Protein AF-0000000074259485 (afdb_homodimer)

InterPro domains:
  IPR027961 Protein of unknown function DUF4442 [PF14539] (19-150)
  IPR029069 HotDog domain superfamily [SSF54637] (11-152)

pLDDT: mean 97.15, std 3.9, range [64.06, 98.94]

Solvent-accessible surface area (backbone atoms only — not comparable to full-atom values): 15554 Å² total; per-residue (Å²): 131,80,76,50,70,54,47,50,51,24,50,50,49,34,52,48,53,28,64,32,48,36,48,33,36,24,48,26,37,51,78,43,52,39,55,76,44,37,32,38,28,36,40,35,55,59,43,79,50,17,31,39,95,85,64,24,45,27,64,29,26,61,51,24,59,54,54,57,51,64,47,52,34,48,41,68,66,68,33,89,56,45,48,64,40,74,36,32,36,34,40,37,51,72,41,84,37,82,51,48,30,32,36,61,47,79,48,53,69,68,59,56,48,51,53,60,69,69,42,51,72,65,31,68,52,78,45,79,46,78,37,50,34,19,38,94,85,63,52,64,25,32,42,33,42,39,32,34,34,40,29,30,48,115,130,80,75,51,70,53,46,51,51,23,51,52,48,33,52,49,52,30,65,31,50,34,47,34,38,24,48,26,37,52,77,43,52,39,56,76,42,38,32,39,28,35,39,36,54,59,43,78,51,17,30,38,95,85,65,23,48,26,65,28,28,62,49,22,60,53,54,57,50,65,46,52,33,48,44,67,67,69,33,89,56,45,48,62,41,72,36,32,37,35,41,38,50,71,40,84,36,82,50,47,30,33,36,61,45,82,48,52,68,68,59,56,50,50,53,60,70,69,42,51,72,64,31,68,53,78,47,76,47,78,36,49,34,20,37,92,84,63,51,63,25,31,42,31,41,38,32,35,34,39,28,30,49,115

Sequence (308 aa):
MVPSLAAVRARLYRIGLSYFPAFWSTGGKVTDLAPDFSYARVKLPLNWRTRNGMGTTFGGSMYGVVDPVYVVLLTRRLGDGYTVWDRAAEIEFRKPGRSTLYAEFHLPDGEVDEISRSLAPGESCDRVYDVDLVDADGTVHAEIEKTVYVRRDEMVPSLAAVRARLYRIGLSYFPAFWSTGGKVTDLAPDFSYARVKLPLNWRTRNGMGTTFGGSMYGVVDPVYVVLLTRRLGDGYTVWDRAAEIEFRKPGRSTLYAEFHLPDGEVDEISRSLAPGESCDRVYDVDLVDADGTVHAEIEKTVYVRRDE

Structure (mmCIF, N/CA/C/O backbone):
data_AF-0000000074259485-model_v1
#
loop_
_entity.id
_entity.type
_entity.pdbx_description
1 polymer 'DUF4442 domain-containing protein'
#
loop_
_atom_site.group_PDB
_atom_site.id
_atom_site.type_symbol
_atom_site.label_atom_id
_atom_site.label_alt_id
_atom_site.label_comp_id
_atom_site.label_asym_id
_atom_site.label_entity_id
_atom_site.label_seq_id
_atom_site.pdbx_PDB_ins_code
_atom_site.Cartn_x
_atom_site.Cartn_y
_atom_site.Cartn_z
_atom_site.occupancy
_atom_site.B_iso_or_equiv
_atom_site.auth_seq_id
_atom_site.auth_comp_id
_atom_site.auth_asym_id
_atom_site.auth_atom_id
_atom_site.pdbx_PDB_model_num
ATOM 1 N N . MET A 1 1 ? 13.336 -18.859 -33.031 1 64.19 1 MET A N 1
ATOM 2 C CA . MET A 1 1 ? 12.852 -19.984 -32.25 1 64.19 1 MET A CA 1
ATOM 3 C C . MET A 1 1 ? 11.422 -19.75 -31.781 1 64.19 1 MET A C 1
ATOM 5 O O . MET A 1 1 ? 11.102 -18.703 -31.234 1 64.19 1 MET A O 1
ATOM 9 N N . VAL A 1 2 ? 10.594 -20.516 -32.031 1 78.88 2 VAL A N 1
ATOM 10 C CA . VAL A 1 2 ? 9.172 -20.422 -31.703 1 78.88 2 VAL A CA 1
ATOM 11 C C . VAL A 1 2 ? 8.969 -20.562 -30.203 1 78.88 2 VAL A C 1
ATOM 13 O O . VAL A 1 2 ? 9.453 -21.516 -29.594 1 78.88 2 VAL A O 1
ATOM 16 N N . PRO A 1 3 ? 8.484 -19.453 -29.609 1 81.25 3 PRO A N 1
ATOM 17 C CA . PRO A 1 3 ? 8.305 -19.609 -28.172 1 81.25 3 PRO A CA 1
ATOM 18 C C . PRO A 1 3 ? 7.449 -20.828 -27.812 1 81.25 3 PRO A C 1
ATOM 20 O O . PRO A 1 3 ? 6.543 -21.188 -28.562 1 81.25 3 PRO A O 1
ATOM 23 N N . SER A 1 4 ? 7.828 -21.531 -26.812 1 90.31 4 SER A N 1
ATOM 24 C CA . SER A 1 4 ? 7.012 -22.625 -26.297 1 90.31 4 SER A CA 1
ATOM 25 C C . SER A 1 4 ? 5.641 -22.125 -25.844 1 90.31 4 SER A C 1
ATOM 27 O O . SER A 1 4 ? 5.457 -20.938 -25.594 1 90.31 4 SER A O 1
ATOM 29 N N . LEU A 1 5 ? 4.672 -23 -25.828 1 91.38 5 LEU A N 1
ATOM 30 C CA . LEU A 1 5 ? 3.322 -22.656 -25.391 1 91.38 5 LEU A CA 1
ATOM 31 C C . LEU A 1 5 ? 3.34 -22.078 -23.984 1 91.38 5 LEU A C 1
ATOM 33 O O . LEU A 1 5 ? 2.615 -21.125 -23.688 1 91.38 5 LEU A O 1
ATOM 37 N N . ALA A 1 6 ? 4.098 -22.656 -23.141 1 91.44 6 ALA A N 1
ATOM 38 C CA . ALA A 1 6 ? 4.25 -22.172 -21.766 1 91.44 6 ALA A CA 1
ATOM 39 C C . ALA A 1 6 ? 4.785 -20.75 -21.75 1 91.44 6 ALA A C 1
ATOM 41 O O . ALA A 1 6 ? 4.34 -19.922 -20.938 1 91.44 6 ALA A O 1
ATOM 42 N N . ALA A 1 7 ? 5.73 -20.422 -22.516 1 92.12 7 ALA A N 1
ATOM 43 C CA . ALA A 1 7 ? 6.301 -19.078 -22.609 1 92.12 7 ALA A CA 1
ATOM 44 C C . ALA A 1 7 ? 5.262 -18.078 -23.094 1 92.12 7 ALA A C 1
ATOM 46 O O . ALA A 1 7 ? 5.215 -16.938 -22.609 1 92.12 7 ALA A O 1
ATOM 47 N N . VAL A 1 8 ? 4.508 -18.5 -24.016 1 93.12 8 VAL A N 1
ATOM 48 C CA . VAL A 1 8 ? 3.459 -17.641 -24.562 1 93.12 8 VAL A CA 1
ATOM 49 C C . VAL A 1 8 ? 2.42 -17.359 -23.469 1 93.12 8 VAL A C 1
ATOM 51 O O . VAL A 1 8 ? 1.987 -16.219 -23.297 1 93.12 8 VAL A O 1
ATOM 54 N N . ARG A 1 9 ? 2.035 -18.344 -22.766 1 92.12 9 ARG A N 1
ATOM 55 C CA . ARG A 1 9 ? 1.069 -18.203 -21.672 1 92.12 9 ARG A CA 1
ATOM 56 C C . ARG A 1 9 ? 1.589 -17.266 -20.609 1 92.12 9 ARG A C 1
ATOM 58 O O . ARG A 1 9 ? 0.852 -16.406 -20.125 1 92.12 9 ARG A O 1
ATOM 65 N N . ALA A 1 10 ? 2.793 -17.391 -20.234 1 91 10 ALA A N 1
ATOM 66 C CA . ALA A 1 10 ? 3.395 -16.531 -19.219 1 91 10 ALA A CA 1
ATOM 67 C C . ALA A 1 10 ? 3.443 -15.078 -19.703 1 91 10 ALA A C 1
ATOM 69 O O . ALA A 1 10 ? 3.225 -14.156 -18.922 1 91 10 ALA A O 1
ATOM 70 N N . ARG A 1 11 ? 3.783 -14.93 -20.969 1 91.56 11 ARG A N 1
ATOM 71 C CA . ARG A 1 11 ? 3.795 -13.586 -21.547 1 91.56 11 ARG A CA 1
ATOM 72 C C . ARG A 1 11 ? 2.406 -12.953 -21.484 1 91.56 11 ARG A C 1
ATOM 74 O O . ARG A 1 11 ? 2.27 -11.781 -21.141 1 91.56 11 ARG A O 1
ATOM 81 N N . LEU A 1 12 ? 1.451 -13.68 -21.797 1 92.31 12 LEU A N 1
ATOM 82 C CA . LEU A 1 12 ? 0.074 -13.203 -21.766 1 92.31 12 LEU A CA 1
ATOM 83 C C . LEU A 1 12 ? -0.339 -12.852 -20.328 1 92.31 12 LEU A C 1
ATOM 85 O O . LEU A 1 12 ? -1.006 -11.836 -20.109 1 92.31 12 LEU A O 1
ATOM 89 N N . TYR A 1 13 ? 0.083 -13.695 -19.406 1 93.31 13 TYR A N 1
ATOM 90 C CA . TYR A 1 13 ? -0.224 -13.422 -18 1 93.31 13 TYR A CA 1
ATOM 91 C C . TYR A 1 13 ? 0.489 -12.164 -17.516 1 93.31 13 TYR A C 1
ATOM 93 O O . TYR A 1 13 ? -0.082 -11.367 -16.781 1 93.31 13 TYR A O 1
ATOM 101 N N . ARG A 1 14 ? 1.674 -11.984 -17.922 1 94.69 14 ARG A N 1
ATOM 102 C CA . ARG A 1 14 ? 2.453 -10.797 -17.578 1 94.69 14 ARG A CA 1
ATOM 103 C C . ARG A 1 14 ? 1.76 -9.531 -18.078 1 94.69 14 ARG A C 1
ATOM 105 O O . ARG A 1 14 ? 1.598 -8.57 -17.312 1 94.69 14 ARG A O 1
ATOM 112 N N . ILE A 1 15 ? 1.305 -9.562 -19.297 1 94.25 15 ILE A N 1
ATOM 113 C CA . ILE A 1 15 ? 0.576 -8.438 -19.891 1 94.25 15 ILE A CA 1
ATOM 114 C C . ILE A 1 15 ? -0.752 -8.25 -19.156 1 94.25 15 ILE A C 1
ATOM 116 O O . ILE A 1 15 ? -1.111 -7.129 -18.797 1 94.25 15 ILE A O 1
ATOM 120 N N . GLY A 1 16 ? -1.407 -9.305 -18.922 1 95.06 16 GLY A N 1
ATOM 121 C CA . GLY A 1 16 ? -2.674 -9.242 -18.219 1 95.06 16 GLY A CA 1
ATOM 122 C C . GLY A 1 16 ? -2.553 -8.641 -16.828 1 95.06 16 GLY A C 1
ATOM 123 O O . GLY A 1 16 ? -3.367 -7.801 -16.438 1 95.06 16 GLY A O 1
ATOM 124 N N . LEU A 1 17 ? -1.531 -9.031 -16.094 1 95.38 17 LEU A N 1
ATOM 125 C CA . LEU A 1 17 ? -1.315 -8.516 -14.742 1 95.38 17 LEU A CA 1
ATOM 126 C C . LEU A 1 17 ? -0.977 -7.027 -14.781 1 95.38 17 LEU A C 1
ATOM 128 O O . LEU A 1 17 ? -1.549 -6.234 -14.031 1 95.38 17 LEU A O 1
ATOM 132 N N . SER A 1 18 ? -0.148 -6.66 -15.766 1 96.88 18 SER A N 1
ATOM 133 C CA . SER A 1 18 ? 0.328 -5.285 -15.844 1 96.88 18 SER A CA 1
ATOM 134 C C . SER A 1 18 ? -0.795 -4.332 -16.25 1 96.88 18 SER A C 1
ATOM 136 O O . SER A 1 18 ? -0.798 -3.166 -15.844 1 96.88 18 SER A O 1
ATOM 138 N N . TYR A 1 19 ? -1.777 -4.863 -16.953 1 96.56 19 TYR A N 1
ATOM 139 C CA . TYR A 1 19 ? -2.822 -3.979 -17.453 1 96.56 19 TYR A CA 1
ATOM 140 C C . TYR A 1 19 ? -4.137 -4.215 -16.719 1 96.56 19 TYR A C 1
ATOM 142 O O . TYR A 1 19 ? -5.172 -3.656 -17.094 1 96.56 19 TYR A O 1
ATOM 150 N N . PHE A 1 20 ? -4.047 -5.145 -15.734 1 96.19 20 PHE A N 1
ATOM 151 C CA . PHE A 1 20 ? -5.18 -5.242 -14.828 1 96.19 20 PHE A CA 1
ATOM 152 C C . PHE A 1 20 ? -5.434 -3.912 -14.125 1 96.19 20 PHE A C 1
ATOM 154 O O . PHE A 1 20 ? -4.508 -3.311 -13.578 1 96.19 20 PHE A O 1
ATOM 161 N N . PRO A 1 21 ? -6.633 -3.35 -14.133 1 96.62 21 PRO A N 1
ATOM 162 C CA . PRO A 1 2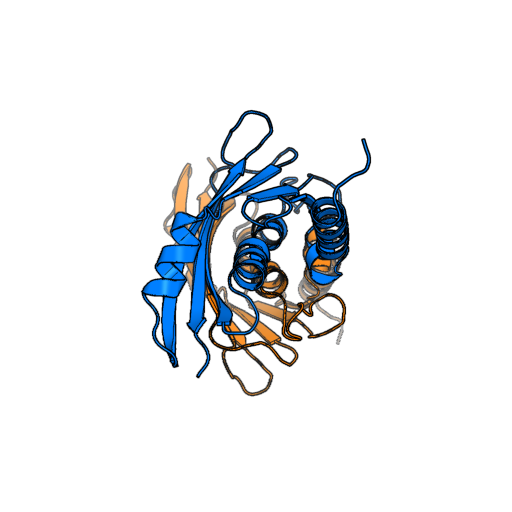1 ? -6.875 -1.967 -13.719 1 96.62 21 PRO A CA 1
ATOM 163 C C . PRO A 1 21 ? -6.328 -1.662 -12.328 1 96.62 21 PRO A C 1
ATOM 165 O O . PRO A 1 21 ? -5.617 -0.672 -12.148 1 96.62 21 PRO A O 1
ATOM 168 N N . ALA A 1 22 ? -6.598 -2.506 -11.375 1 96.81 22 ALA A N 1
ATOM 169 C CA . ALA A 1 22 ? -6.145 -2.256 -10.008 1 96.81 22 ALA A CA 1
ATOM 170 C C . ALA A 1 22 ? -4.621 -2.195 -9.938 1 96.81 22 ALA A C 1
ATOM 172 O O . ALA A 1 22 ? -4.059 -1.316 -9.273 1 96.81 22 ALA A O 1
ATOM 173 N N . PHE A 1 23 ? -3.941 -3.119 -10.648 1 98.25 23 PHE A N 1
ATOM 174 C CA . PHE A 1 23 ? -2.484 -3.133 -10.633 1 98.25 23 PHE A CA 1
ATOM 175 C C . PHE A 1 23 ? -1.925 -1.981 -11.461 1 98.25 23 PHE A C 1
ATOM 177 O O . PHE A 1 23 ? -0.949 -1.342 -11.062 1 98.25 23 PHE A O 1
ATOM 184 N N . TRP A 1 24 ? -2.547 -1.707 -12.562 1 97.06 24 TRP A N 1
ATOM 185 C CA . TRP A 1 24 ? -2.121 -0.605 -13.414 1 97.06 24 TRP A CA 1
ATOM 186 C C . TRP A 1 24 ? -2.15 0.717 -12.656 1 97.06 24 TRP A C 1
ATOM 188 O O . TRP A 1 24 ? -1.3 1.583 -12.867 1 97.06 24 TRP A O 1
ATOM 198 N N . SER A 1 25 ? -3.004 0.812 -11.758 1 96.25 25 SER A N 1
ATOM 199 C CA . SER A 1 25 ? -3.17 2.043 -10.992 1 96.25 25 SER A CA 1
ATOM 200 C C . SER A 1 25 ? -1.971 2.295 -10.086 1 96.25 25 SER A C 1
ATOM 202 O O . SER A 1 25 ? -1.727 3.43 -9.664 1 96.25 25 SER A O 1
ATOM 204 N N . THR A 1 26 ? -1.176 1.291 -9.789 1 97.19 26 THR A N 1
ATOM 205 C CA . THR A 1 26 ? -0.005 1.442 -8.93 1 97.19 26 THR A CA 1
ATOM 206 C C . THR A 1 26 ? 1.089 2.232 -9.648 1 97.19 26 THR A C 1
ATOM 208 O O . THR A 1 26 ? 1.996 2.764 -9 1 97.19 26 THR A O 1
ATOM 211 N N . GLY A 1 27 ? 1.007 2.256 -10.938 1 97.88 27 GLY A N 1
ATOM 212 C CA . GLY A 1 27 ? 2.029 2.918 -11.727 1 97.88 27 GLY A CA 1
ATOM 213 C C . GLY A 1 27 ? 3.178 2.004 -12.109 1 97.88 27 GLY A C 1
ATOM 214 O O . GLY A 1 27 ? 4.129 2.43 -12.766 1 97.88 27 GLY A O 1
ATOM 215 N N . GLY A 1 28 ? 3.111 0.735 -11.695 1 98.12 28 GLY A N 1
ATOM 216 C CA . GLY A 1 28 ? 4.156 -0.22 -12.023 1 98.12 28 GLY A CA 1
ATOM 217 C C . GLY A 1 28 ? 3.74 -1.224 -13.078 1 98.12 28 GLY A C 1
ATOM 218 O O . GLY A 1 28 ? 2.629 -1.147 -13.609 1 98.12 28 GLY A O 1
ATOM 219 N N . LYS A 1 29 ? 4.672 -2.094 -13.414 1 98.25 29 LYS A N 1
ATOM 220 C CA . LYS A 1 29 ? 4.43 -3.166 -14.375 1 98.25 29 LYS A CA 1
ATOM 221 C C . LYS A 1 29 ? 5.258 -4.402 -14.031 1 98.25 29 LYS A C 1
ATOM 223 O O . LYS A 1 29 ? 6.32 -4.297 -13.414 1 98.25 29 LYS A O 1
ATOM 228 N N . VAL A 1 30 ? 4.746 -5.523 -14.461 1 98.81 30 VAL A N 1
ATOM 229 C CA . VAL A 1 30 ? 5.512 -6.766 -14.414 1 98.81 30 VAL A CA 1
ATOM 230 C C . VAL A 1 30 ? 6.402 -6.871 -15.656 1 98.81 30 VAL A C 1
ATOM 232 O O . VAL A 1 30 ? 5.902 -6.949 -16.781 1 98.81 30 VAL A O 1
ATOM 235 N N . THR A 1 31 ? 7.727 -6.883 -15.438 1 98.69 31 THR A N 1
ATOM 236 C CA . THR A 1 31 ? 8.641 -6.863 -16.578 1 98.69 31 THR A CA 1
ATOM 237 C C . THR A 1 31 ? 9.086 -8.273 -16.938 1 98.69 31 THR A C 1
ATOM 239 O O . THR A 1 31 ? 9.461 -8.539 -18.078 1 98.69 31 THR A O 1
ATOM 242 N N . ASP A 1 32 ? 9.141 -9.109 -15.953 1 98.69 32 ASP A N 1
ATOM 243 C CA . ASP A 1 32 ? 9.547 -10.5 -16.156 1 98.69 32 ASP A CA 1
ATOM 244 C C . ASP A 1 32 ? 8.617 -11.445 -15.391 1 98.69 32 ASP A C 1
ATOM 246 O O . ASP A 1 32 ? 8.211 -11.164 -14.266 1 98.69 32 ASP A O 1
ATOM 250 N N . LEU A 1 33 ? 8.328 -12.516 -16.062 1 98.69 33 LEU A N 1
ATOM 251 C CA . LEU A 1 33 ? 7.562 -13.609 -15.477 1 98.69 33 LEU A CA 1
ATOM 252 C C . LEU A 1 33 ? 8.016 -14.953 -16.031 1 98.69 33 LEU A C 1
ATOM 254 O O . LEU A 1 33 ? 7.957 -15.18 -17.234 1 98.69 33 LEU A O 1
ATOM 258 N N . ALA A 1 34 ? 8.508 -15.758 -15.148 1 98.56 34 ALA A N 1
ATOM 259 C CA . ALA A 1 34 ? 8.945 -17.078 -15.594 1 98.56 34 ALA A CA 1
ATOM 260 C C . ALA A 1 34 ? 7.758 -17.906 -16.078 1 98.56 34 ALA A C 1
ATOM 262 O O . ALA A 1 34 ? 6.68 -17.875 -15.477 1 98.56 34 ALA A O 1
ATOM 263 N N . PRO A 1 35 ? 7.938 -18.75 -17.094 1 97.5 35 PRO A N 1
ATOM 264 C CA . PRO A 1 35 ? 6.848 -19.562 -17.625 1 97.5 35 PRO A CA 1
ATOM 265 C C . PRO A 1 35 ? 6.242 -20.5 -16.578 1 97.5 35 PRO A C 1
ATOM 267 O O . PRO A 1 35 ? 5.062 -20.844 -16.656 1 97.5 35 PRO A O 1
ATOM 270 N N . ASP A 1 36 ? 7.078 -20.859 -15.672 1 97.25 36 ASP A N 1
ATOM 271 C CA . ASP A 1 36 ? 6.582 -21.766 -14.656 1 97.25 36 ASP A CA 1
ATOM 272 C C . ASP A 1 36 ? 6.137 -21.016 -13.406 1 97.25 36 ASP A C 1
ATOM 274 O O . ASP A 1 36 ? 5.895 -21.625 -12.359 1 97.25 36 ASP A O 1
ATOM 278 N N . PHE A 1 37 ? 6.188 -19.656 -13.406 1 98.19 37 PHE A N 1
ATOM 279 C CA . PHE A 1 37 ? 5.734 -18.766 -12.344 1 98.19 37 PHE A CA 1
ATOM 280 C C . PHE A 1 37 ? 6.625 -18.891 -11.117 1 98.19 37 PHE A C 1
ATOM 282 O O . PHE A 1 37 ? 6.172 -18.672 -9.992 1 98.19 37 PHE A O 1
ATOM 289 N N . SER A 1 38 ? 7.879 -19.266 -11.305 1 98.62 38 SER A N 1
ATOM 290 C CA . SER A 1 38 ? 8.82 -19.391 -10.188 1 98.62 38 SER A CA 1
ATOM 291 C C . SER A 1 38 ? 9.508 -18.062 -9.914 1 98.62 38 SER A C 1
ATOM 293 O O . SER A 1 38 ? 10.242 -17.922 -8.93 1 98.62 38 SER A O 1
ATOM 295 N N . TYR A 1 39 ? 9.227 -17.109 -10.82 1 98.75 39 TYR A N 1
ATOM 296 C CA . TYR A 1 39 ? 9.93 -15.828 -10.734 1 98.75 39 TYR A CA 1
ATOM 297 C C . TYR A 1 39 ? 9.117 -14.711 -11.375 1 98.75 39 TYR A C 1
ATOM 299 O O . TYR A 1 39 ? 8.469 -14.922 -12.406 1 98.75 39 TYR A O 1
ATOM 307 N N . ALA A 1 40 ? 9.18 -13.57 -10.781 1 98.88 40 ALA A N 1
ATOM 308 C CA . ALA A 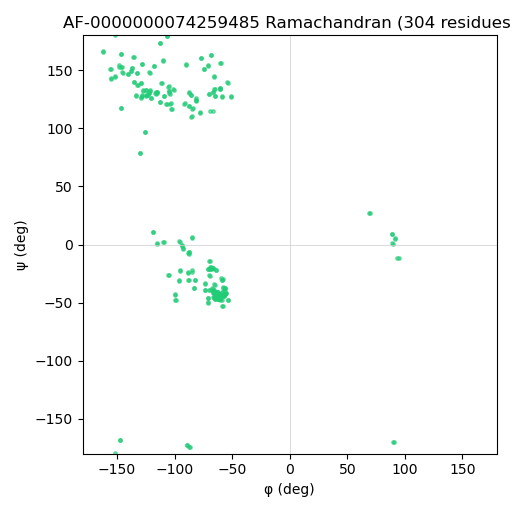1 40 ? 8.641 -12.352 -11.375 1 98.88 40 ALA A CA 1
ATOM 309 C C . ALA A 1 40 ? 9.484 -11.133 -11.016 1 98.88 40 ALA A C 1
ATOM 311 O O . ALA A 1 40 ? 10.188 -11.141 -10.008 1 98.88 40 ALA A O 1
ATOM 312 N N . ARG A 1 41 ? 9.469 -10.156 -11.852 1 98.88 41 ARG A N 1
ATOM 313 C CA . ARG A 1 41 ? 10.102 -8.859 -11.609 1 98.88 41 ARG A CA 1
ATOM 314 C C . ARG A 1 41 ? 9.156 -7.715 -11.945 1 98.88 41 ARG A C 1
ATOM 316 O O . ARG A 1 41 ? 8.461 -7.754 -12.961 1 98.88 41 ARG A O 1
ATOM 323 N N . VAL A 1 42 ? 9.141 -6.738 -11.094 1 98.88 42 VAL A N 1
ATOM 324 C CA . VAL A 1 42 ? 8.328 -5.559 -11.367 1 98.88 42 VAL A CA 1
ATOM 325 C C . VAL A 1 42 ? 9.234 -4.328 -11.477 1 98.88 42 VAL A C 1
ATOM 327 O O . VAL A 1 42 ? 10.352 -4.324 -10.953 1 98.88 42 VAL A O 1
ATOM 330 N N . LYS A 1 43 ? 8.734 -3.436 -12.188 1 98.88 43 LYS A N 1
ATOM 331 C CA . LYS A 1 43 ? 9.312 -2.105 -12.367 1 98.88 43 LYS A CA 1
ATOM 332 C C . LYS A 1 43 ? 8.336 -1.02 -11.938 1 98.88 43 LYS A C 1
ATOM 334 O O . LYS A 1 43 ? 7.148 -1.081 -12.266 1 98.88 43 LYS A O 1
ATOM 339 N N . LEU A 1 44 ? 8.836 -0.068 -11.141 1 98.88 44 LEU A N 1
ATOM 340 C CA . LEU A 1 44 ? 8.055 1.071 -10.664 1 98.88 44 LEU A CA 1
ATOM 341 C C . LEU A 1 44 ? 8.75 2.385 -11.008 1 98.88 44 LEU A C 1
ATOM 343 O O . LEU A 1 44 ? 9.656 2.82 -10.297 1 98.88 44 LEU A O 1
ATOM 347 N N . PRO A 1 45 ? 8.359 3.023 -12.102 1 98.88 45 PRO A N 1
ATOM 348 C CA . PRO A 1 45 ? 8.992 4.289 -12.469 1 98.88 45 PRO A CA 1
ATOM 349 C C . PRO A 1 45 ? 8.547 5.453 -11.586 1 98.88 45 PRO A C 1
ATOM 351 O O . PRO A 1 45 ? 7.461 5.41 -11.008 1 98.88 45 PRO A O 1
ATOM 354 N N . LEU A 1 46 ? 9.453 6.395 -11.453 1 98.69 46 LEU A N 1
ATOM 355 C CA . LEU A 1 46 ? 9.062 7.688 -10.906 1 98.69 46 LEU A CA 1
ATOM 356 C C . LEU A 1 46 ? 8.516 8.602 -12.008 1 98.69 46 LEU A C 1
ATOM 358 O O . LEU A 1 46 ? 9.273 9.047 -12.875 1 98.69 46 LEU A O 1
ATOM 362 N N . ASN A 1 47 ? 7.262 8.875 -12.008 1 97.56 47 ASN A N 1
ATOM 363 C CA . ASN A 1 47 ? 6.605 9.75 -12.969 1 97.56 47 ASN A CA 1
ATOM 364 C C . ASN A 1 47 ? 5.43 10.492 -12.336 1 97.56 47 ASN A C 1
ATOM 366 O O . ASN A 1 47 ? 5.312 10.547 -11.109 1 97.56 47 ASN A O 1
ATOM 370 N N . TRP A 1 48 ? 4.625 11.117 -13.164 1 95.94 48 TRP A N 1
ATOM 371 C CA . TRP A 1 48 ? 3.584 12 -12.633 1 95.94 48 TRP A CA 1
ATOM 372 C C . TRP A 1 48 ? 2.533 11.203 -11.867 1 95.94 48 TRP A C 1
ATOM 374 O O . TRP A 1 48 ? 1.861 11.734 -10.984 1 95.94 48 TRP A O 1
ATOM 384 N N . ARG A 1 49 ? 2.389 9.891 -12.07 1 96.06 49 ARG A N 1
ATOM 385 C CA . ARG A 1 49 ? 1.378 9.055 -11.43 1 96.06 49 ARG A CA 1
ATOM 386 C C . ARG A 1 49 ? 1.885 8.5 -10.102 1 96.06 49 ARG A C 1
ATOM 388 O O . ARG A 1 49 ? 1.093 8.078 -9.258 1 96.06 49 ARG A O 1
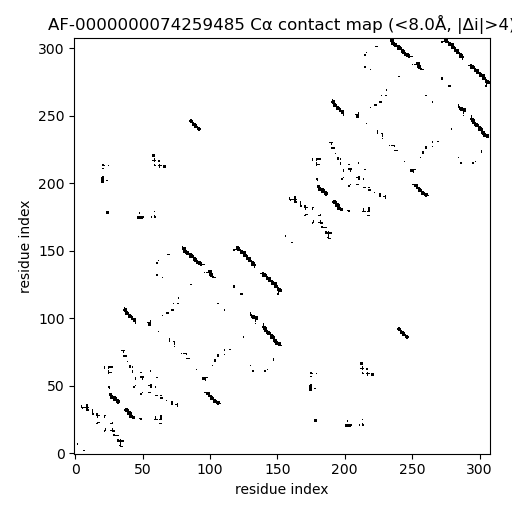ATOM 395 N N . THR A 1 50 ? 3.242 8.43 -9.992 1 98.62 50 THR A N 1
ATOM 396 C CA . THR A 1 50 ? 3.805 7.746 -8.836 1 98.62 50 THR A CA 1
ATOM 397 C C . THR A 1 50 ? 4.574 8.727 -7.949 1 98.62 50 THR A C 1
ATOM 399 O O . THR A 1 50 ? 5.09 8.336 -6.898 1 98.62 50 THR A O 1
ATOM 402 N N . ARG A 1 51 ? 4.625 9.969 -8.305 1 98.31 51 ARG A N 1
ATOM 403 C CA . ARG A 1 51 ? 5.348 10.984 -7.551 1 98.31 51 ARG A CA 1
ATOM 404 C C . ARG A 1 51 ? 4.465 11.594 -6.469 1 98.31 51 ARG A C 1
ATOM 406 O O . ARG A 1 51 ? 3.322 11.969 -6.73 1 98.31 51 ARG A O 1
ATOM 413 N N . ASN A 1 52 ? 5.023 11.633 -5.277 1 97.31 52 ASN A N 1
ATOM 414 C CA . ASN A 1 52 ? 4.258 12.266 -4.207 1 97.31 52 ASN A CA 1
ATOM 415 C C . ASN A 1 52 ? 4.543 13.758 -4.125 1 97.31 52 ASN A C 1
ATOM 417 O O . ASN A 1 52 ? 5.184 14.32 -5.012 1 97.31 52 ASN A O 1
ATOM 421 N N . GLY A 1 53 ? 4.035 14.414 -3.113 1 93.44 53 GLY A N 1
ATOM 422 C CA . GLY A 1 53 ? 4.18 15.852 -2.961 1 93.44 53 GLY A CA 1
ATOM 423 C C . GLY A 1 53 ? 5.605 16.281 -2.684 1 93.44 53 GLY A C 1
ATOM 424 O O . GLY A 1 53 ? 5.969 17.438 -2.928 1 93.44 53 GLY A O 1
ATOM 425 N N . MET A 1 54 ? 6.422 15.359 -2.209 1 94.25 54 MET A N 1
ATOM 426 C CA . MET A 1 54 ? 7.816 15.656 -1.887 1 94.25 54 MET A CA 1
ATOM 427 C C . MET A 1 54 ? 8.727 15.328 -3.066 1 94.25 54 MET A C 1
ATOM 429 O O . MET A 1 54 ? 9.953 15.398 -2.945 1 94.25 54 MET A O 1
ATOM 433 N N . GLY A 1 55 ? 8.156 14.844 -4.105 1 96.94 55 GLY A N 1
ATOM 434 C CA . GLY A 1 55 ? 8.93 14.578 -5.309 1 96.94 55 GLY A CA 1
ATOM 435 C C . GLY A 1 55 ? 9.531 13.188 -5.336 1 96.94 55 GLY A C 1
ATOM 436 O O . GLY A 1 55 ? 10.414 12.898 -6.152 1 96.94 55 GLY A O 1
ATOM 437 N N . THR A 1 56 ? 9.18 12.375 -4.469 1 98.44 56 THR A N 1
ATOM 438 C CA . THR A 1 56 ? 9.672 11 -4.406 1 98.44 56 THR A CA 1
ATOM 439 C C . THR A 1 56 ? 8.555 10.008 -4.699 1 98.44 56 THR A C 1
ATOM 441 O O . THR A 1 56 ? 7.406 10.406 -4.898 1 98.44 56 THR A O 1
ATOM 444 N N . THR A 1 57 ? 8.891 8.758 -4.809 1 98.88 57 THR A N 1
ATOM 445 C CA . THR A 1 57 ? 7.895 7.742 -5.137 1 98.88 57 THR A CA 1
ATOM 446 C C . THR A 1 57 ? 6.867 7.613 -4.012 1 98.88 57 THR A C 1
ATOM 448 O O . THR A 1 57 ? 7.234 7.543 -2.838 1 98.88 57 THR A O 1
ATOM 451 N N . PHE A 1 58 ? 5.625 7.582 -4.348 1 98.88 58 PHE A N 1
ATOM 452 C CA . PHE A 1 58 ? 4.488 7.449 -3.445 1 98.88 58 PHE A CA 1
ATOM 453 C C . PHE A 1 58 ? 4.504 6.094 -2.752 1 98.88 58 PHE A C 1
ATOM 455 O O . PHE A 1 58 ? 4.602 5.055 -3.408 1 98.88 58 PHE A O 1
ATOM 462 N N . GLY A 1 59 ? 4.41 6.141 -1.421 1 98.81 59 GLY A N 1
ATOM 463 C CA . GLY A 1 59 ? 4.434 4.898 -0.664 1 98.81 59 GLY A CA 1
ATOM 464 C C . GLY A 1 59 ? 3.354 3.92 -1.088 1 98.81 59 GLY A C 1
ATOM 465 O O . GLY A 1 59 ? 3.564 2.705 -1.066 1 98.81 59 GLY A O 1
ATOM 466 N N . GLY A 1 60 ? 2.164 4.461 -1.412 1 98.69 60 GLY A N 1
ATOM 467 C CA . GLY A 1 60 ? 1.096 3.617 -1.921 1 98.69 60 GLY A CA 1
ATOM 468 C C . GLY A 1 60 ? 1.48 2.857 -3.176 1 98.69 60 GLY A C 1
ATOM 469 O O . GLY A 1 60 ? 1.074 1.709 -3.361 1 98.69 60 GLY A O 1
ATOM 470 N N . SER A 1 61 ? 2.258 3.5 -4.047 1 98.88 61 SER A N 1
ATOM 471 C CA . SER A 1 61 ? 2.75 2.83 -5.246 1 98.88 61 SER A CA 1
ATOM 472 C C . SER A 1 61 ? 3.775 1.756 -4.898 1 98.88 61 SER A C 1
ATOM 474 O O . SER A 1 61 ? 3.771 0.672 -5.484 1 98.88 61 SER A O 1
ATOM 476 N N . MET A 1 62 ? 4.625 2.076 -3.924 1 98.94 62 MET A N 1
ATOM 477 C CA . MET A 1 62 ? 5.664 1.139 -3.506 1 98.94 62 MET A CA 1
ATOM 478 C C . MET A 1 62 ? 5.051 -0.141 -2.951 1 98.94 62 MET A C 1
ATOM 480 O O . MET A 1 62 ? 5.449 -1.243 -3.332 1 98.94 62 MET A O 1
ATOM 484 N N . TYR A 1 63 ? 4.105 0.021 -2.111 1 98.94 63 TYR A N 1
ATOM 485 C CA . TYR A 1 63 ? 3.436 -1.163 -1.586 1 98.94 63 TYR A CA 1
ATOM 486 C C . TYR A 1 63 ? 2.578 -1.825 -2.658 1 98.94 63 TYR A C 1
ATOM 488 O O . TYR A 1 63 ? 2.588 -3.051 -2.801 1 98.94 63 TYR A O 1
ATOM 496 N N . GLY A 1 64 ? 1.801 -1.074 -3.391 1 98.75 64 GLY A N 1
ATOM 497 C CA . GLY A 1 64 ? 0.84 -1.573 -4.363 1 98.75 64 GLY A CA 1
ATOM 498 C C . GLY A 1 64 ? 1.462 -2.488 -5.398 1 98.75 64 GLY A C 1
ATOM 499 O O . GLY A 1 64 ? 0.882 -3.516 -5.754 1 98.75 64 GLY A O 1
ATOM 500 N N . VAL A 1 65 ? 2.648 -2.135 -5.906 1 98.75 65 VAL A N 1
ATOM 501 C CA . VAL A 1 65 ? 3.285 -2.863 -7 1 98.75 65 VAL A CA 1
ATOM 502 C C . VAL A 1 65 ? 3.736 -4.238 -6.512 1 98.75 65 VAL A C 1
ATOM 504 O O . VAL A 1 65 ? 3.932 -5.156 -7.312 1 98.75 65 VAL A O 1
ATOM 507 N N . VAL A 1 66 ? 3.9 -4.391 -5.211 1 98.81 66 VAL A N 1
ATOM 508 C CA . VAL A 1 66 ? 4.383 -5.629 -4.613 1 98.81 66 VAL A CA 1
ATOM 509 C C . VAL A 1 66 ? 3.201 -6.484 -4.16 1 98.81 66 VAL A C 1
ATOM 511 O O . VAL A 1 66 ? 3.277 -7.715 -4.168 1 98.81 66 VAL A O 1
ATOM 514 N N . ASP A 1 67 ? 2.1 -5.934 -3.939 1 98.75 67 ASP A N 1
ATOM 515 C CA . ASP A 1 67 ? 0.98 -6.492 -3.186 1 98.75 67 ASP A CA 1
ATOM 516 C C . ASP A 1 67 ? 0.507 -7.809 -3.795 1 98.75 67 ASP A C 1
ATOM 518 O O . ASP A 1 67 ? 0.449 -8.828 -3.109 1 98.75 67 ASP A O 1
ATOM 522 N N . PRO A 1 68 ? 0.208 -7.902 -5 1 98.5 68 PRO A N 1
ATOM 523 C CA . PRO A 1 68 ? -0.484 -9.086 -5.516 1 98.5 68 PRO A CA 1
ATOM 524 C C . PRO A 1 68 ? 0.478 -10.195 -5.938 1 98.5 68 PRO A C 1
ATOM 526 O O . PRO A 1 68 ? 0.046 -11.312 -6.238 1 98.5 68 PRO A O 1
ATOM 529 N N . VAL A 1 69 ? 1.755 -9.953 -5.961 1 98.69 69 VAL A N 1
ATOM 530 C CA . VAL A 1 69 ? 2.643 -10.758 -6.797 1 98.69 69 VAL A CA 1
ATOM 531 C C . VAL A 1 69 ? 2.766 -12.164 -6.215 1 98.69 69 VAL A C 1
ATOM 533 O O . VAL A 1 69 ? 2.533 -13.156 -6.914 1 98.69 69 VAL A O 1
ATOM 536 N N . TYR A 1 70 ? 3.059 -12.266 -4.934 1 98.81 70 TYR A N 1
ATOM 537 C CA . TYR A 1 70 ? 3.225 -13.602 -4.367 1 98.81 70 TYR A CA 1
ATOM 538 C C . TYR A 1 70 ? 1.907 -14.367 -4.379 1 98.81 70 TYR A C 1
ATOM 540 O O . TYR A 1 70 ? 1.891 -15.586 -4.578 1 98.81 70 TYR A O 1
ATOM 548 N N . VAL A 1 71 ? 0.746 -13.695 -4.109 1 98.56 71 VAL A N 1
ATOM 549 C CA . VAL A 1 71 ? -0.549 -14.367 -4.184 1 98.56 71 VAL A CA 1
ATOM 550 C C . VAL A 1 71 ? -0.755 -14.938 -5.582 1 98.56 71 VAL A C 1
ATOM 552 O O . VAL A 1 71 ? -1.173 -16.094 -5.734 1 98.56 71 VAL A O 1
ATOM 555 N N . VAL A 1 72 ? -0.426 -14.18 -6.633 1 98.12 72 VAL A N 1
ATOM 556 C CA . VAL A 1 72 ? -0.588 -14.625 -8.016 1 98.12 72 VAL A CA 1
ATOM 557 C C . VAL A 1 72 ? 0.332 -15.812 -8.281 1 98.12 72 VAL A C 1
ATOM 559 O O . VAL A 1 72 ? -0.104 -16.828 -8.828 1 98.12 72 VAL A O 1
ATOM 562 N N . LEU A 1 73 ? 1.632 -15.727 -7.879 1 98.62 73 LEU A N 1
ATOM 563 C CA . LEU A 1 73 ? 2.58 -16.812 -8.125 1 98.62 73 LEU A CA 1
ATOM 564 C C . LEU A 1 73 ? 2.131 -18.094 -7.434 1 98.62 73 LEU A C 1
ATOM 566 O O . LEU A 1 73 ? 2.105 -19.156 -8.055 1 98.62 73 LEU A O 1
ATOM 570 N N . LEU A 1 74 ? 1.758 -17.984 -6.191 1 98.69 74 LEU A N 1
ATOM 571 C CA . LEU A 1 74 ? 1.344 -19.156 -5.418 1 98.69 74 LEU A CA 1
ATOM 572 C C . LEU A 1 74 ? 0.081 -19.766 -6.004 1 98.69 74 LEU A C 1
ATOM 574 O O . LEU A 1 74 ? -0.014 -21 -6.129 1 98.69 74 LEU A 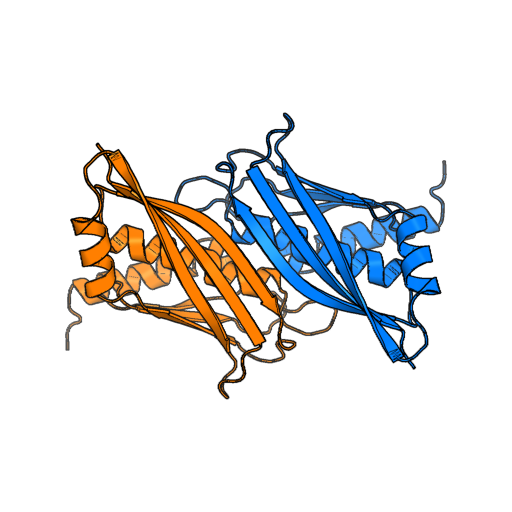O 1
ATOM 578 N N . THR A 1 75 ? -0.891 -18.938 -6.352 1 97.81 75 THR A N 1
ATOM 579 C CA . THR A 1 75 ? -2.141 -19.438 -6.918 1 97.81 75 THR A CA 1
ATOM 580 C C . THR A 1 75 ? -1.879 -20.219 -8.195 1 97.81 75 THR A C 1
ATOM 582 O O . THR A 1 75 ? -2.434 -21.312 -8.391 1 97.81 75 THR A O 1
ATOM 585 N N . ARG A 1 76 ? -0.998 -19.75 -9 1 97 76 ARG A N 1
ATOM 586 C CA . ARG A 1 76 ? -0.729 -20.375 -10.289 1 97 76 ARG A CA 1
ATOM 587 C C . ARG A 1 76 ? 0.053 -21.672 -10.117 1 97 76 ARG A C 1
ATOM 589 O O . ARG A 1 76 ? -0.17 -22.641 -10.844 1 97 76 ARG A O 1
ATOM 596 N N . ARG A 1 77 ? 0.904 -21.703 -9.148 1 98.06 77 ARG A N 1
ATOM 597 C CA . ARG A 1 77 ? 1.793 -22.859 -9.016 1 98.06 77 ARG A CA 1
ATOM 598 C C . ARG A 1 77 ? 1.146 -23.953 -8.188 1 98.06 77 ARG A C 1
ATOM 600 O O . ARG A 1 77 ? 1.401 -25.141 -8.414 1 98.06 77 ARG A O 1
ATOM 607 N N . LEU A 1 78 ? 0.322 -23.594 -7.277 1 97.75 78 LEU A N 1
ATOM 608 C CA . LEU A 1 78 ? -0.341 -24.594 -6.445 1 97.75 78 LEU A CA 1
ATOM 609 C C . LEU A 1 78 ? -1.57 -25.156 -7.148 1 97.75 78 LEU A C 1
ATOM 611 O O . LEU A 1 78 ? -1.877 -26.344 -7.012 1 97.75 78 LEU A O 1
ATOM 615 N N . GLY A 1 79 ? -2.311 -24.25 -7.891 1 95.62 79 GLY A N 1
ATOM 616 C CA . GLY A 1 79 ? -3.43 -24.719 -8.695 1 95.62 79 GLY A CA 1
ATOM 617 C C . GLY A 1 79 ? -4.75 -24.703 -7.949 1 95.62 79 GLY A C 1
ATOM 618 O O . GLY A 1 79 ? -4.859 -24.094 -6.887 1 95.62 79 GLY A O 1
ATOM 619 N N . ASP A 1 80 ? -5.848 -25.281 -8.445 1 94.62 80 ASP A N 1
ATOM 620 C CA . ASP A 1 80 ? -7.246 -25.141 -8.047 1 94.62 80 ASP A CA 1
ATOM 621 C C . ASP A 1 80 ? -7.496 -25.797 -6.691 1 94.62 80 ASP A C 1
ATOM 623 O O . ASP A 1 80 ? -8.5 -25.516 -6.031 1 94.62 80 ASP A O 1
ATOM 627 N N . GLY A 1 81 ? -6.676 -26.578 -6.172 1 96.5 81 GLY A N 1
ATOM 628 C CA . GLY A 1 81 ? -6.883 -27.234 -4.891 1 96.5 81 GLY A CA 1
ATOM 629 C C . GLY A 1 81 ? -6.473 -26.391 -3.707 1 96.5 81 GLY A C 1
ATOM 630 O O . GLY A 1 81 ? -6.562 -26.828 -2.559 1 96.5 81 GLY A O 1
ATOM 631 N N . TYR A 1 82 ? -6.109 -25.156 -3.975 1 98.19 82 TYR A N 1
ATOM 632 C CA . TYR A 1 82 ? -5.617 -24.297 -2.912 1 98.19 82 TYR A CA 1
ATOM 633 C C . TYR A 1 82 ? -6.301 -22.922 -2.959 1 98.19 82 TYR A C 1
ATOM 635 O O . TYR A 1 82 ? -6.691 -22.453 -4.031 1 98.19 82 TYR A O 1
ATOM 643 N N . THR A 1 83 ? -6.484 -22.312 -1.781 1 97.88 83 THR A N 1
ATOM 644 C CA . THR A 1 83 ? -6.887 -20.922 -1.619 1 97.88 83 THR A CA 1
ATOM 645 C C . THR A 1 83 ? -5.727 -20.078 -1.089 1 97.88 83 THR A C 1
ATOM 647 O O . THR A 1 83 ? -5.07 -20.453 -0.115 1 97.88 83 THR A O 1
ATOM 650 N N . VAL A 1 84 ? -5.449 -19.016 -1.749 1 98.31 84 VAL A N 1
ATOM 651 C CA . VAL A 1 84 ? -4.336 -18.156 -1.38 1 98.31 84 VAL A CA 1
ATOM 652 C C . VAL A 1 84 ? -4.832 -16.719 -1.18 1 98.31 84 VAL A C 1
ATOM 654 O O . VAL A 1 84 ? -5.551 -16.188 -2.025 1 98.31 84 VAL A O 1
ATOM 657 N N . TRP A 1 85 ? -4.488 -16.078 0.032 1 98.25 85 TRP A N 1
ATOM 658 C CA . TRP A 1 85 ? -4.863 -14.703 0.359 1 98.25 85 TRP A CA 1
ATOM 659 C C . TRP A 1 85 ? -3.701 -13.961 1.018 1 98.25 85 TRP A C 1
ATOM 661 O O . TRP A 1 85 ? -2.871 -14.578 1.692 1 98.25 85 TRP A O 1
ATOM 671 N N . ASP A 1 86 ? -3.68 -12.703 0.78 1 98.38 86 ASP A N 1
ATOM 672 C CA . ASP A 1 86 ? -2.801 -11.891 1.618 1 98.38 86 ASP A CA 1
ATOM 673 C C . ASP A 1 86 ? -3.285 -11.875 3.066 1 98.38 86 ASP A C 1
ATOM 675 O O . ASP A 1 86 ? -4.465 -11.633 3.328 1 98.38 86 ASP A O 1
ATOM 679 N N . ARG A 1 87 ? -2.402 -12.125 3.945 1 98.62 87 ARG A N 1
ATOM 680 C CA . ARG A 1 87 ? -2.703 -12.062 5.371 1 98.62 87 ARG A CA 1
ATOM 681 C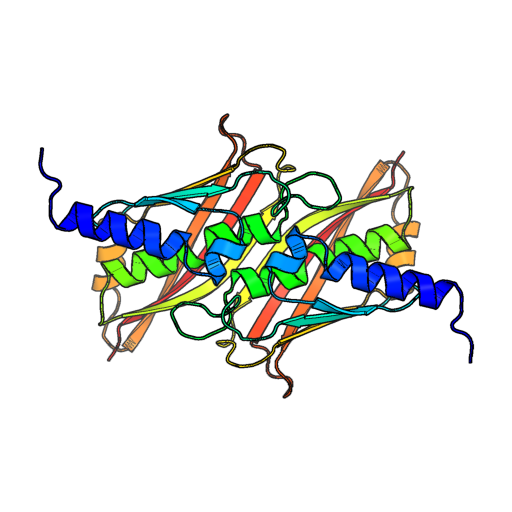 C . ARG A 1 87 ? -2.236 -10.734 5.973 1 98.62 87 ARG A C 1
ATOM 683 O O . ARG A 1 87 ? -2.965 -10.102 6.738 1 98.62 87 ARG A O 1
ATOM 690 N N . ALA A 1 88 ? -1.056 -10.383 5.68 1 98.94 88 ALA A N 1
ATOM 691 C CA . ALA A 1 88 ? -0.456 -9.18 6.258 1 98.94 88 ALA A CA 1
ATOM 692 C C . ALA A 1 88 ? 0.759 -8.734 5.453 1 98.94 88 ALA A C 1
ATOM 694 O O . ALA A 1 88 ? 1.264 -9.477 4.609 1 98.94 88 ALA A O 1
ATOM 695 N N . ALA A 1 89 ? 1.169 -7.578 5.711 1 98.94 89 ALA A N 1
ATOM 696 C CA . ALA A 1 89 ? 2.422 -7.062 5.168 1 98.94 89 ALA A CA 1
ATOM 697 C C . ALA A 1 89 ? 2.982 -5.945 6.043 1 98.94 89 ALA A C 1
ATOM 699 O O . ALA A 1 89 ? 2.232 -5.262 6.742 1 98.94 89 ALA A O 1
ATOM 700 N N . GLU A 1 90 ? 4.234 -5.824 6.031 1 98.94 90 GLU A N 1
ATOM 701 C CA . GLU A 1 90 ? 4.957 -4.711 6.637 1 98.94 90 GLU A CA 1
ATOM 702 C C . GLU A 1 90 ? 5.875 -4.035 5.621 1 98.94 90 GLU A C 1
ATOM 704 O O . GLU A 1 90 ? 6.566 -4.711 4.855 1 98.94 90 GLU A O 1
ATOM 709 N N . ILE A 1 91 ? 5.828 -2.748 5.582 1 98.94 91 ILE A N 1
ATOM 710 C CA . ILE A 1 91 ? 6.738 -1.995 4.727 1 98.94 91 ILE A CA 1
ATOM 711 C C . ILE A 1 91 ? 7.551 -1.019 5.57 1 98.94 91 ILE A C 1
ATOM 713 O O . ILE A 1 91 ? 7.004 -0.334 6.438 1 98.94 91 ILE A O 1
ATOM 717 N N . GLU A 1 92 ? 8.828 -1.02 5.395 1 98.94 92 GLU A N 1
ATOM 718 C CA . GLU A 1 92 ? 9.758 -0.049 5.969 1 98.94 92 GLU A CA 1
ATOM 719 C C . GLU A 1 92 ? 10.383 0.824 4.887 1 98.94 92 GLU A C 1
ATOM 721 O O . GLU A 1 92 ? 10.992 0.313 3.945 1 98.94 92 GLU A O 1
ATOM 726 N N . PHE A 1 93 ? 10.203 2.059 5.051 1 98.88 93 PHE A N 1
ATOM 727 C CA . PHE A 1 93 ? 10.805 3.014 4.125 1 98.88 93 PHE A CA 1
ATOM 728 C C . PHE A 1 93 ? 12.211 3.391 4.57 1 98.88 93 PHE A C 1
ATOM 730 O O . PHE A 1 93 ? 12.398 3.965 5.648 1 98.88 93 PHE A O 1
ATOM 737 N N . ARG A 1 94 ? 13.18 3.109 3.727 1 98.75 94 ARG A N 1
ATOM 738 C CA . ARG A 1 94 ? 14.578 3.297 4.098 1 98.75 94 ARG A CA 1
ATOM 739 C C . ARG A 1 94 ? 15.125 4.602 3.529 1 98.75 94 ARG A C 1
ATOM 741 O O . ARG A 1 94 ? 15.852 5.324 4.211 1 98.75 94 ARG A O 1
ATOM 748 N N . LYS A 1 95 ? 14.773 4.844 2.248 1 98.19 95 LYS A N 1
ATOM 749 C CA . LYS A 1 95 ? 15.203 6.035 1.522 1 98.19 95 LYS A CA 1
ATOM 750 C C . LYS A 1 95 ? 14.117 6.516 0.562 1 98.19 95 LYS A C 1
ATOM 752 O O . LYS A 1 95 ? 13.375 5.707 0.005 1 98.19 95 LYS A O 1
ATOM 757 N N . PRO A 1 96 ? 14.102 7.816 0.399 1 97.88 96 PRO A N 1
ATOM 758 C CA . PRO A 1 96 ? 13.188 8.305 -0.636 1 97.88 96 PRO A CA 1
ATOM 759 C C . PRO A 1 96 ? 13.516 7.758 -2.021 1 97.88 96 PRO A C 1
ATOM 761 O O . PRO A 1 96 ? 14.688 7.664 -2.391 1 97.88 96 PRO A O 1
ATOM 764 N N . GLY A 1 97 ? 12.477 7.305 -2.727 1 97.69 97 GLY A N 1
ATOM 765 C CA . GLY A 1 97 ? 12.656 6.867 -4.102 1 97.69 97 GLY A CA 1
ATOM 766 C C . GLY A 1 97 ? 12.75 8.023 -5.082 1 97.69 97 GLY A C 1
ATOM 767 O O . GLY A 1 97 ? 11.781 8.75 -5.289 1 97.69 97 GLY A O 1
ATOM 768 N N . ARG A 1 98 ? 13.891 8.258 -5.746 1 98 98 ARG A N 1
ATOM 769 C CA . ARG A 1 98 ? 14.086 9.383 -6.652 1 98 98 ARG A CA 1
ATOM 770 C C . ARG A 1 98 ? 14.398 8.906 -8.062 1 98 98 ARG A C 1
ATOM 772 O O . ARG A 1 98 ? 14.914 9.664 -8.891 1 98 98 ARG A O 1
ATOM 779 N N . SER A 1 99 ? 14.234 7.633 -8.305 1 98.44 99 SER A N 1
ATOM 780 C CA . SER A 1 99 ? 14.398 6.992 -9.609 1 98.44 99 SER A CA 1
ATOM 781 C C . SER A 1 99 ? 13.508 5.758 -9.727 1 98.44 99 SER A C 1
ATOM 783 O O . SER A 1 99 ? 12.719 5.461 -8.828 1 98.44 99 SER A O 1
ATOM 785 N N . THR A 1 100 ? 13.617 5.141 -10.891 1 98.88 100 THR A N 1
ATOM 786 C CA . THR A 1 100 ? 12.875 3.9 -11.078 1 98.88 100 THR A CA 1
ATOM 787 C C . THR A 1 100 ? 13.305 2.848 -10.062 1 98.88 100 THR A C 1
ATOM 789 O O . THR A 1 100 ? 14.5 2.676 -9.812 1 98.88 100 THR A O 1
ATOM 792 N N . LEU A 1 101 ? 12.312 2.184 -9.461 1 98.94 101 LEU A N 1
ATOM 793 C CA . LEU A 1 101 ? 12.578 1.107 -8.516 1 98.94 101 LEU A CA 1
ATOM 794 C C . LEU A 1 101 ? 12.172 -0.243 -9.102 1 98.94 101 LEU A C 1
ATOM 796 O O . LEU A 1 101 ? 11.32 -0.309 -9.992 1 98.94 101 LEU A O 1
ATOM 800 N N . TYR A 1 102 ? 12.789 -1.309 -8.523 1 98.94 102 TYR A N 1
ATOM 801 C CA . TYR A 1 102 ? 12.547 -2.676 -8.977 1 98.94 102 TYR A CA 1
ATOM 802 C C . TYR A 1 102 ? 12.383 -3.617 -7.789 1 98.94 102 TYR A C 1
ATOM 804 O O . TYR A 1 102 ? 12.938 -3.383 -6.715 1 98.94 102 TYR A O 1
ATOM 812 N N . ALA A 1 103 ? 11.656 -4.621 -7.992 1 98.94 103 ALA A N 1
ATOM 813 C CA . ALA A 1 103 ? 11.531 -5.719 -7.031 1 98.94 103 ALA A CA 1
ATOM 814 C C . ALA A 1 103 ? 11.492 -7.066 -7.742 1 98.94 103 ALA A C 1
ATOM 816 O O . ALA A 1 103 ? 10.969 -7.176 -8.859 1 98.94 103 ALA A O 1
ATOM 817 N N . GLU A 1 104 ? 12.039 -8.023 -7.066 1 98.94 104 GLU A N 1
ATOM 818 C CA . GLU A 1 104 ? 12.039 -9.398 -7.574 1 98.94 104 GLU A CA 1
ATOM 819 C C . GLU A 1 104 ? 11.359 -10.352 -6.598 1 98.94 104 GLU A C 1
ATOM 821 O O . GLU A 1 104 ? 11.43 -10.156 -5.383 1 98.94 104 GLU A O 1
ATOM 826 N N . PHE A 1 105 ? 10.758 -11.336 -7.141 1 98.94 105 PHE A N 1
ATOM 827 C CA . PHE A 1 105 ? 10.016 -12.359 -6.406 1 98.94 105 PHE A CA 1
ATOM 828 C C . PHE A 1 105 ? 10.469 -13.75 -6.828 1 98.94 105 PHE A C 1
ATOM 830 O O . PHE A 1 105 ? 10.461 -14.078 -8.016 1 98.94 105 PHE A O 1
ATOM 837 N N . HIS A 1 106 ? 10.82 -14.484 -5.832 1 98.88 106 HIS A N 1
ATOM 838 C CA . HIS A 1 106 ? 11.281 -15.844 -6.074 1 98.88 106 HIS A CA 1
ATOM 839 C C . HIS A 1 106 ? 10.398 -16.859 -5.352 1 98.88 106 HIS A C 1
ATOM 841 O O . HIS A 1 106 ? 10.133 -16.719 -4.156 1 98.88 106 HIS A O 1
ATOM 847 N N . LEU A 1 107 ? 9.922 -17.781 -6.082 1 98.81 107 LEU A N 1
ATOM 848 C CA . LEU A 1 107 ? 9.148 -18.891 -5.551 1 98.81 107 LEU A CA 1
ATOM 849 C C . LEU A 1 107 ? 9.688 -20.219 -6.07 1 98.81 107 LEU A C 1
ATOM 851 O O . LEU A 1 107 ? 9.07 -20.844 -6.941 1 98.81 107 LEU A O 1
ATOM 855 N N . PRO A 1 108 ? 10.75 -20.672 -5.48 1 98.25 108 PRO A N 1
ATOM 856 C CA . PRO A 1 108 ? 11.391 -21.875 -5.992 1 98.25 108 PRO A CA 1
ATOM 857 C C . PRO A 1 108 ? 10.531 -23.125 -5.777 1 98.25 108 PRO A C 1
ATOM 859 O O . PRO A 1 108 ? 9.664 -23.141 -4.902 1 98.25 108 PRO A O 1
ATOM 862 N N . ASP A 1 109 ? 10.898 -24.188 -6.531 1 98.12 109 ASP A N 1
ATOM 863 C CA . ASP A 1 109 ? 10.172 -25.453 -6.477 1 98.12 109 ASP A CA 1
ATOM 864 C C . ASP A 1 109 ? 10.117 -26 -5.047 1 98.12 109 ASP A C 1
ATOM 866 O O . ASP A 1 109 ? 9.086 -26.516 -4.609 1 98.12 109 ASP A O 1
ATOM 870 N N . GLY A 1 110 ? 11.18 -25.906 -4.402 1 97.94 110 GLY A N 1
ATOM 871 C CA . GLY A 1 110 ? 11.25 -26.438 -3.049 1 97.94 110 GLY A CA 1
ATOM 872 C C . GLY A 1 110 ? 10.203 -25.844 -2.123 1 97.94 110 GLY A C 1
ATOM 873 O O . GLY A 1 110 ? 9.633 -26.547 -1.288 1 97.94 110 GLY A O 1
ATOM 874 N N . GLU A 1 111 ? 9.961 -24.562 -2.266 1 97.44 111 GLU A N 1
ATOM 875 C CA . GLU A 1 111 ? 8.961 -23.859 -1.458 1 97.44 111 GLU A CA 1
ATOM 876 C C . GLU A 1 111 ? 7.555 -24.375 -1.766 1 97.44 111 GLU A C 1
ATOM 878 O O . GLU A 1 111 ? 6.773 -24.641 -0.852 1 97.44 111 GLU A O 1
ATOM 883 N N . VAL A 1 112 ? 7.215 -24.531 -2.949 1 98.12 112 VAL A N 1
ATOM 884 C CA . VAL A 1 112 ? 5.906 -24.984 -3.391 1 98.12 112 VAL A CA 1
ATOM 885 C C . VAL A 1 112 ? 5.695 -26.438 -2.949 1 98.12 112 VAL A C 1
ATOM 887 O O . VAL A 1 112 ? 4.625 -26.797 -2.453 1 98.12 112 VAL A O 1
ATOM 890 N N . ASP A 1 113 ? 6.723 -27.219 -3.08 1 97.69 113 ASP A N 1
ATOM 891 C CA . ASP A 1 113 ? 6.672 -28.625 -2.66 1 97.69 113 ASP A CA 1
ATOM 892 C C . ASP A 1 113 ? 6.426 -28.734 -1.156 1 97.69 113 ASP A C 1
ATOM 894 O O . ASP A 1 113 ? 5.637 -29.562 -0.71 1 97.69 113 ASP A O 1
ATOM 898 N N . GLU A 1 114 ? 7.148 -27.969 -0.452 1 98 114 GLU A N 1
ATOM 899 C CA . GLU A 1 114 ? 6.996 -27.969 1 1 98 114 GLU A CA 1
ATOM 900 C C . GLU A 1 114 ? 5.562 -27.641 1.405 1 98 114 GLU A C 1
ATOM 902 O O . GLU A 1 114 ? 4.992 -28.297 2.279 1 98 114 GLU A O 1
ATOM 907 N N . ILE A 1 115 ? 4.973 -26.625 0.759 1 98.06 115 ILE A N 1
ATOM 908 C CA . ILE A 1 115 ? 3.596 -26.25 1.053 1 98.06 115 ILE A CA 1
ATOM 909 C C . ILE A 1 115 ? 2.66 -27.422 0.733 1 98.06 115 ILE A C 1
ATOM 911 O O . ILE A 1 115 ? 1.83 -27.797 1.562 1 98.06 115 ILE A O 1
ATOM 915 N N . SER A 1 116 ? 2.834 -28.016 -0.387 1 96.5 116 SER A N 1
ATOM 916 C CA . SER A 1 116 ? 1.974 -29.094 -0.856 1 96.5 116 SER A CA 1
ATOM 917 C C . SER A 1 116 ? 2.086 -30.328 0.043 1 96.5 116 SER A C 1
ATOM 919 O O . SER A 1 116 ? 1.092 -31.016 0.3 1 96.5 116 SER A O 1
ATOM 921 N N . ARG A 1 117 ? 3.195 -30.578 0.545 1 96.5 117 ARG A N 1
ATOM 922 C CA . ARG A 1 117 ? 3.432 -31.766 1.361 1 96.5 117 ARG A CA 1
ATOM 923 C C . ARG A 1 117 ? 2.977 -31.547 2.799 1 96.5 117 ARG A C 1
ATOM 925 O O . ARG A 1 117 ? 2.576 -32.5 3.484 1 96.5 117 ARG A O 1
ATOM 932 N N . SER A 1 118 ? 3.064 -30.375 3.209 1 96.88 118 SER A N 1
ATOM 933 C CA . SER A 1 118 ? 2.832 -30.094 4.621 1 96.88 118 SER A CA 1
ATOM 934 C C . SER A 1 118 ? 1.345 -29.922 4.914 1 96.88 118 SER A C 1
ATOM 936 O O . SER A 1 118 ? 0.905 -30.109 6.051 1 96.88 118 SER A O 1
ATOM 938 N N . LEU A 1 119 ? 0.541 -29.609 3.939 1 97.75 119 LEU A N 1
ATOM 939 C CA . LEU A 1 119 ? -0.863 -29.297 4.184 1 97.75 119 LEU A CA 1
ATOM 940 C C . LEU A 1 119 ? -1.759 -30.469 3.807 1 97.75 119 LEU A C 1
ATOM 942 O O . LEU A 1 119 ? -1.785 -30.891 2.648 1 97.75 119 LEU A O 1
ATOM 946 N N . ALA A 1 120 ? -2.428 -31 4.766 1 97.56 120 ALA A N 1
ATOM 947 C CA . ALA A 1 120 ? -3.529 -31.922 4.488 1 97.56 120 ALA A CA 1
ATOM 948 C C . ALA A 1 120 ? -4.781 -31.156 4.051 1 97.56 120 ALA A C 1
ATOM 950 O O . ALA A 1 120 ? -4.879 -29.953 4.25 1 97.56 120 ALA A O 1
ATOM 951 N N . PRO A 1 121 ? -5.715 -31.891 3.385 1 97 121 PRO A N 1
ATOM 952 C CA . PRO A 1 121 ? -6.961 -31.219 3.029 1 97 121 PRO A CA 1
ATOM 953 C C . PRO A 1 121 ? -7.602 -30.5 4.219 1 97 121 PRO A C 1
ATOM 955 O O . PRO A 1 121 ? -7.73 -31.078 5.297 1 97 121 PRO A O 1
ATOM 958 N N . GLY A 1 122 ? -7.926 -29.188 4.031 1 97.88 122 GLY A N 1
ATOM 959 C CA . GLY A 1 122 ? -8.562 -28.406 5.078 1 97.88 122 GLY A CA 1
ATOM 960 C C . GLY A 1 122 ? -7.574 -27.641 5.938 1 97.88 122 GLY A C 1
ATOM 961 O O . GLY A 1 122 ? -7.957 -26.734 6.691 1 97.88 122 GLY A O 1
ATOM 962 N N . GLU A 1 123 ? -6.336 -27.953 5.801 1 98.44 123 GLU A N 1
ATOM 963 C CA . GLU A 1 123 ? -5.316 -27.281 6.605 1 98.44 123 GLU A CA 1
ATOM 964 C C . GLU A 1 123 ? -4.789 -26.031 5.914 1 98.44 123 GLU A C 1
ATOM 966 O O . GLU A 1 123 ? -4.941 -25.875 4.703 1 98.44 123 GLU A O 1
ATOM 971 N N . SER A 1 124 ? -4.293 -25.156 6.73 1 98.5 124 SER A N 1
ATOM 972 C CA . SER A 1 124 ? -3.727 -23.922 6.203 1 98.5 124 SER A CA 1
ATOM 973 C C . SER A 1 124 ? -2.402 -23.578 6.883 1 98.5 124 SER A C 1
ATOM 975 O O . SER A 1 124 ? -2.066 -24.156 7.918 1 98.5 124 SER A O 1
ATOM 977 N N . CYS A 1 125 ? -1.617 -22.734 6.258 1 98.44 125 CYS A N 1
ATOM 978 C CA . CYS A 1 125 ? -0.396 -22.172 6.832 1 98.44 125 CYS A CA 1
ATOM 979 C C . CYS A 1 125 ? -0.161 -20.75 6.348 1 98.44 125 CYS A C 1
ATOM 981 O O . CYS A 1 125 ? -0.808 -20.297 5.402 1 98.44 125 CYS A O 1
ATOM 983 N N . ASP A 1 126 ? 0.727 -20.062 7.066 1 98.62 126 ASP A N 1
ATOM 984 C CA . ASP A 1 126 ? 1.218 -18.75 6.648 1 98.62 126 ASP A CA 1
ATOM 985 C C . ASP A 1 126 ? 2.637 -18.859 6.094 1 98.62 126 ASP A C 1
ATOM 987 O O . ASP A 1 126 ? 3.498 -19.5 6.684 1 98.62 126 ASP A O 1
ATOM 991 N N . ARG A 1 127 ? 2.824 -18.25 4.969 1 98.75 127 ARG A N 1
ATOM 992 C CA . ARG A 1 127 ? 4.156 -18.125 4.387 1 98.75 127 ARG A CA 1
ATOM 993 C C . ARG A 1 127 ? 4.629 -16.688 4.398 1 98.75 127 ARG A C 1
ATOM 995 O O . ARG A 1 127 ? 3.869 -15.773 4.066 1 98.75 127 ARG A O 1
ATOM 1002 N N . VAL A 1 128 ? 5.91 -16.5 4.727 1 98.88 128 VAL A N 1
ATOM 1003 C CA . VAL A 1 128 ? 6.465 -15.156 4.852 1 98.88 128 VAL A CA 1
ATOM 1004 C C . VAL A 1 128 ? 7.539 -14.938 3.791 1 98.88 128 VAL A C 1
ATOM 1006 O O . VAL A 1 128 ? 8.43 -15.781 3.613 1 98.88 128 VAL A O 1
ATOM 1009 N N . TYR A 1 129 ? 7.473 -13.836 3.08 1 98.88 129 TYR A N 1
ATOM 1010 C CA . TYR A 1 129 ? 8.414 -13.484 2.023 1 98.88 129 TYR A CA 1
ATOM 1011 C C . TYR A 1 129 ? 8.945 -12.07 2.219 1 98.88 129 TYR A C 1
ATOM 1013 O O . TYR A 1 129 ? 8.195 -11.156 2.559 1 98.88 129 TYR A O 1
ATOM 1021 N N . ASP A 1 130 ? 10.211 -11.938 1.981 1 98.88 130 ASP A N 1
ATOM 1022 C CA . ASP A 1 130 ? 10.836 -10.617 1.991 1 98.88 130 ASP A CA 1
ATOM 1023 C C . ASP A 1 130 ? 11.039 -10.102 0.57 1 98.88 130 ASP A C 1
ATOM 1025 O O . ASP A 1 130 ? 11.531 -10.82 -0.3 1 98.88 130 ASP A O 1
ATOM 1029 N N . VAL A 1 131 ? 10.664 -8.844 0.367 1 98.88 131 VAL A N 1
ATOM 1030 C CA . VAL A 1 131 ? 10.812 -8.195 -0.932 1 98.88 131 VAL A CA 1
ATOM 1031 C C . VAL A 1 131 ? 11.414 -6.809 -0.752 1 98.88 131 VAL A C 1
ATOM 1033 O O . VAL A 1 131 ? 10.914 -6.004 0.039 1 98.88 131 VAL A O 1
ATOM 1036 N N . ASP A 1 132 ? 12.461 -6.5 -1.484 1 98.94 132 ASP A N 1
ATOM 1037 C CA . ASP A 1 132 ? 13.07 -5.172 -1.479 1 98.94 132 ASP A CA 1
ATOM 1038 C C . ASP A 1 132 ? 12.734 -4.41 -2.76 1 98.94 132 ASP A C 1
ATOM 1040 O O . ASP A 1 132 ? 12.734 -4.988 -3.85 1 98.94 132 ASP A O 1
ATOM 1044 N N . LEU A 1 133 ? 12.391 -3.184 -2.629 1 98.94 133 LEU A N 1
ATOM 1045 C CA . LEU A 1 133 ? 12.398 -2.254 -3.752 1 98.94 133 LEU A CA 1
ATOM 1046 C C . LEU A 1 133 ? 13.742 -1.538 -3.857 1 98.94 133 LEU A C 1
ATOM 1048 O O . LEU A 1 133 ? 14.148 -0.831 -2.934 1 98.94 133 LEU A O 1
ATOM 1052 N N . VAL A 1 134 ? 14.367 -1.695 -4.996 1 98.94 134 VAL A N 1
ATOM 1053 C CA . VAL A 1 134 ? 15.727 -1.19 -5.145 1 98.94 134 VAL A CA 1
ATOM 1054 C C . VAL A 1 134 ? 15.82 -0.324 -6.398 1 98.94 134 VAL A C 1
ATOM 1056 O O . VAL A 1 134 ? 15.031 -0.478 -7.328 1 98.94 134 VAL A O 1
ATOM 1059 N N . ASP A 1 135 ? 16.781 0.578 -6.391 1 98.81 135 ASP A N 1
ATOM 1060 C CA . ASP A 1 135 ? 17.062 1.315 -7.621 1 98.81 135 ASP A CA 1
ATOM 1061 C C . ASP A 1 135 ? 18.062 0.562 -8.5 1 98.81 135 ASP A C 1
ATOM 1063 O O . ASP A 1 135 ? 18.422 -0.584 -8.203 1 98.81 135 ASP A O 1
ATOM 1067 N N . ALA A 1 136 ? 18.5 1.178 -9.586 1 98.25 136 ALA A N 1
ATOM 1068 C CA . ALA A 1 136 ? 19.359 0.533 -10.57 1 98.25 136 ALA A CA 1
ATOM 1069 C C . ALA A 1 136 ? 20.719 0.174 -9.953 1 98.25 136 ALA A C 1
ATOM 1071 O O . ALA A 1 136 ? 21.375 -0.764 -10.398 1 98.25 136 ALA A O 1
ATOM 1072 N N . ASP A 1 137 ? 21.094 0.854 -8.875 1 98.19 137 ASP A N 1
ATOM 1073 C CA . ASP A 1 137 ? 22.375 0.637 -8.234 1 98.19 137 ASP A CA 1
ATOM 1074 C C . ASP A 1 137 ? 22.266 -0.392 -7.113 1 98.19 137 ASP A C 1
ATOM 1076 O O . ASP A 1 137 ? 23.266 -0.715 -6.461 1 98.19 137 ASP A O 1
ATOM 1080 N N . GLY A 1 138 ? 21.141 -0.852 -6.855 1 98.31 138 GLY A N 1
ATOM 1081 C CA . GLY A 1 138 ? 20.953 -1.866 -5.832 1 98.31 138 GLY A CA 1
ATOM 1082 C C . GLY A 1 138 ? 20.656 -1.283 -4.461 1 98.31 138 GLY A C 1
ATOM 1083 O O . GLY A 1 138 ? 20.531 -2.021 -3.482 1 98.31 138 GLY A O 1
ATOM 1084 N N . THR A 1 139 ? 20.516 0.08 -4.43 1 98.81 139 THR A N 1
ATOM 1085 C CA . THR A 1 139 ? 20.172 0.716 -3.164 1 98.81 139 THR A CA 1
ATOM 1086 C C . THR A 1 139 ? 18.734 0.395 -2.773 1 98.81 139 THR A C 1
ATOM 1088 O O . THR A 1 139 ? 17.812 0.56 -3.578 1 98.81 139 THR A O 1
ATOM 1091 N N . VAL A 1 140 ? 18.547 -0.071 -1.503 1 98.94 140 VAL A N 1
ATOM 1092 C CA . VAL A 1 140 ? 17.203 -0.419 -1.015 1 98.94 140 VAL A CA 1
ATOM 1093 C C . VAL A 1 140 ? 16.469 0.844 -0.568 1 98.94 140 VAL A C 1
ATOM 1095 O O . VAL A 1 140 ? 16.969 1.593 0.276 1 98.94 140 VAL A O 1
ATOM 1098 N N . HIS A 1 141 ? 15.289 1.054 -1.112 1 98.94 141 HIS A N 1
ATOM 1099 C CA . HIS A 1 141 ? 14.484 2.213 -0.748 1 98.94 141 HIS A CA 1
ATOM 1100 C C . HIS A 1 141 ? 13.312 1.812 0.142 1 98.94 141 HIS A C 1
ATOM 1102 O O . HIS A 1 141 ? 12.82 2.623 0.933 1 98.94 141 HIS A O 1
ATOM 1108 N N . ALA A 1 142 ? 12.875 0.614 0.047 1 98.94 142 ALA A N 1
ATOM 1109 C CA . ALA A 1 142 ? 11.836 0.051 0.909 1 98.94 142 ALA A CA 1
ATOM 1110 C C . ALA A 1 142 ? 12 -1.459 1.053 1 98.94 142 ALA A C 1
ATOM 1112 O O . ALA A 1 142 ? 12.438 -2.135 0.116 1 98.94 142 ALA A O 1
ATOM 1113 N N . GLU A 1 143 ? 11.695 -1.895 2.213 1 98.94 143 GLU A N 1
ATOM 1114 C CA . GLU A 1 143 ? 11.648 -3.32 2.523 1 98.94 143 GLU A CA 1
ATOM 1115 C C . GLU A 1 143 ? 10.242 -3.76 2.898 1 98.94 143 GLU A C 1
ATOM 1117 O O . GLU A 1 143 ? 9.594 -3.137 3.746 1 98.94 143 GLU A O 1
ATOM 1122 N N . ILE A 1 144 ? 9.797 -4.816 2.254 1 98.94 144 ILE A N 1
ATOM 1123 C CA . ILE A 1 144 ? 8.445 -5.305 2.516 1 98.94 144 ILE A CA 1
ATOM 1124 C C . ILE A 1 144 ? 8.5 -6.766 2.949 1 98.94 144 ILE A C 1
ATOM 1126 O O . ILE A 1 144 ? 9.219 -7.57 2.352 1 98.94 144 ILE A O 1
ATOM 1130 N N . GLU A 1 145 ? 7.887 -7.043 4.027 1 98.94 145 GLU A N 1
ATOM 1131 C CA . GLU A 1 145 ? 7.609 -8.422 4.43 1 98.94 145 GLU A CA 1
ATOM 1132 C C . GLU A 1 145 ? 6.148 -8.781 4.184 1 98.94 145 GLU A C 1
ATOM 1134 O O . GLU A 1 145 ? 5.242 -8.133 4.715 1 98.94 145 GLU A O 1
ATOM 1139 N N . LYS A 1 146 ? 5.957 -9.789 3.379 1 98.88 146 LYS A N 1
ATOM 1140 C CA . LYS A 1 146 ? 4.617 -10.25 3.037 1 98.88 146 LYS A CA 1
ATOM 1141 C C . LYS A 1 146 ? 4.273 -11.539 3.781 1 98.88 146 LYS A C 1
ATOM 1143 O O . LYS A 1 146 ? 5.09 -12.461 3.844 1 98.88 146 LYS A O 1
ATOM 1148 N N . THR A 1 147 ? 3.172 -11.562 4.395 1 98.94 147 THR A N 1
ATOM 1149 C CA . THR A 1 147 ? 2.6 -12.797 4.914 1 98.94 147 THR A CA 1
ATOM 1150 C C . THR A 1 147 ? 1.406 -13.242 4.07 1 98.94 147 THR A C 1
ATOM 1152 O O . THR A 1 147 ? 0.418 -12.516 3.953 1 98.94 147 THR A O 1
ATOM 1155 N N . VAL A 1 148 ? 1.515 -14.422 3.52 1 98.88 148 VAL A N 1
ATOM 1156 C CA . VAL A 1 148 ? 0.489 -14.961 2.633 1 98.88 148 VAL A CA 1
ATOM 1157 C C . VAL A 1 148 ? -0.142 -16.203 3.264 1 98.88 148 VAL A C 1
ATOM 1159 O O . VAL A 1 148 ? 0.565 -17.094 3.732 1 98.88 148 VAL A O 1
ATOM 1162 N N . TYR A 1 149 ? -1.453 -16.188 3.264 1 98.75 149 TYR A N 1
ATOM 1163 C CA . TYR A 1 149 ? -2.248 -17.312 3.74 1 98.75 149 TYR A CA 1
ATOM 1164 C C . TYR A 1 149 ? -2.467 -18.328 2.631 1 98.75 149 TYR A C 1
ATOM 1166 O O . TYR A 1 149 ? -2.908 -17.984 1.533 1 98.75 149 TYR A O 1
ATOM 1174 N N . VAL A 1 150 ? -2.168 -19.578 2.92 1 98.81 150 VAL A N 1
ATOM 1175 C CA . VAL A 1 150 ? -2.377 -20.656 1.967 1 98.81 150 VAL A CA 1
ATOM 1176 C C . VAL A 1 150 ? -3.186 -21.781 2.621 1 98.81 150 VAL A C 1
ATOM 1178 O O . VAL A 1 150 ? -2.828 -22.266 3.699 1 98.81 150 VAL A O 1
ATOM 1181 N N . ARG A 1 151 ? -4.211 -22.141 1.947 1 98.62 151 ARG A N 1
ATOM 1182 C CA . ARG A 1 151 ? -5.047 -23.25 2.434 1 98.62 151 ARG A CA 1
ATOM 1183 C C . ARG A 1 151 ? -5.234 -24.312 1.358 1 98.62 151 ARG A C 1
ATOM 1185 O O . ARG A 1 151 ? -5.488 -23.984 0.195 1 98.62 151 ARG A O 1
ATOM 1192 N N . ARG A 1 152 ? -5.047 -25.562 1.703 1 98.44 152 ARG A N 1
ATOM 1193 C CA . ARG A 1 152 ? -5.48 -26.656 0.838 1 98.44 152 ARG A CA 1
ATOM 1194 C C . ARG A 1 152 ? -6.973 -26.938 1 1 98.44 152 ARG A C 1
ATOM 1196 O O . ARG A 1 152 ? -7.434 -27.25 2.096 1 98.44 152 ARG A O 1
ATOM 1203 N N . ASP A 1 153 ? -7.613 -26.875 -0.096 1 97.12 153 ASP A N 1
ATOM 1204 C CA . ASP A 1 153 ? -9.07 -26.984 -0.043 1 97.12 153 ASP A CA 1
ATOM 1205 C C . ASP A 1 153 ? -9.484 -28.422 0.301 1 97.12 153 ASP A C 1
ATOM 1207 O O . ASP A 1 153 ? -8.727 -29.359 0.072 1 97.12 153 ASP A O 1
ATOM 1211 N N . GLU A 1 154 ? -10.695 -28.641 0.911 1 91.19 154 GLU A N 1
ATOM 1212 C CA . GLU A 1 154 ? -11.211 -29.953 1.258 1 91.19 154 GLU A CA 1
ATOM 1213 C C . GLU A 1 154 ? -11.664 -30.719 0.014 1 91.19 154 GLU A C 1
ATOM 1215 O O . GLU A 1 154 ? -12.086 -30.109 -0.971 1 91.19 154 GLU A O 1
ATOM 1220 N N . MET B 1 1 ? -24.453 31 5.258 1 64.06 1 MET B N 1
ATOM 1221 C CA . MET B 1 1 ? -23.312 31.422 6.059 1 64.06 1 MET B CA 1
ATOM 1222 C C . MET B 1 1 ? -22.016 31.344 5.242 1 64.06 1 MET B C 1
ATOM 1224 O O . MET B 1 1 ? -21.734 30.328 4.605 1 64.06 1 MET B O 1
ATOM 1228 N N . VAL B 1 2 ? -21.328 32.281 5.102 1 78.25 2 VAL B N 1
ATOM 1229 C CA . VAL B 1 2 ? -20.094 32.406 4.328 1 78.25 2 VAL B CA 1
ATOM 1230 C C . VAL B 1 2 ? -19 31.547 4.98 1 78.25 2 VAL B C 1
ATOM 1232 O O . VAL B 1 2 ? -18.734 31.688 6.176 1 78.25 2 VAL B O 1
ATOM 1235 N N . PRO B 1 3 ? -18.578 30.516 4.234 1 80.19 3 PRO B N 1
ATOM 1236 C CA . PRO B 1 3 ? -17.531 29.734 4.887 1 80.19 3 PRO B CA 1
ATOM 1237 C C . PRO B 1 3 ? -16.344 30.594 5.328 1 80.19 3 PRO B C 1
ATOM 1239 O O . PRO B 1 3 ? -16.016 31.578 4.668 1 80.19 3 PRO B O 1
ATOM 1242 N N . SER B 1 4 ? -15.836 30.312 6.469 1 90.12 4 SER B N 1
ATOM 1243 C CA . SER B 1 4 ? -14.617 30.969 6.922 1 90.12 4 SER B CA 1
ATOM 1244 C C . SER B 1 4 ? -13.453 30.688 5.973 1 90.12 4 SER B C 1
ATOM 1246 O O . SER B 1 4 ? -13.484 29.734 5.203 1 90.12 4 SER B O 1
ATOM 1248 N N . LEU B 1 5 ? -12.477 31.531 5.953 1 91.25 5 LEU B N 1
ATOM 1249 C CA . LEU B 1 5 ? -11.289 31.375 5.117 1 91.25 5 LEU B CA 1
ATOM 1250 C C . LEU B 1 5 ? -10.609 30.031 5.387 1 91.25 5 LEU B C 1
ATOM 1252 O O . LEU B 1 5 ? -10.148 29.375 4.453 1 91.25 5 LEU B O 1
ATOM 1256 N N . ALA B 1 6 ? -10.523 29.688 6.617 1 91 6 ALA B N 1
ATOM 1257 C CA . ALA B 1 6 ? -9.953 28.406 7.012 1 91 6 ALA B CA 1
ATOM 1258 C C . ALA B 1 6 ? -10.734 27.25 6.406 1 91 6 ALA B C 1
ATOM 1260 O O . ALA B 1 6 ? -10.148 26.25 5.969 1 91 6 ALA B O 1
ATOM 1261 N N . ALA B 1 7 ? -11.984 27.281 6.406 1 92.06 7 ALA B N 1
ATOM 1262 C CA . ALA B 1 7 ? -12.844 26.25 5.824 1 92.06 7 ALA B CA 1
ATOM 1263 C C . ALA B 1 7 ? -12.625 26.141 4.316 1 92.06 7 ALA B C 1
ATOM 1265 O O . ALA B 1 7 ? -12.617 25.031 3.764 1 92.06 7 ALA B O 1
ATOM 1266 N N . VAL B 1 8 ? -12.508 27.234 3.736 1 92.75 8 VAL B N 1
ATOM 1267 C CA . VAL B 1 8 ? -12.273 27.266 2.295 1 92.75 8 VAL B CA 1
ATOM 1268 C C . VAL B 1 8 ? -10.922 26.641 1.974 1 92.75 8 VAL B C 1
ATOM 1270 O O . VAL B 1 8 ? -10.812 25.844 1.039 1 92.75 8 VAL B O 1
ATOM 1273 N N . ARG B 1 9 ? -9.938 26.969 2.711 1 92 9 ARG B N 1
ATOM 1274 C CA . ARG B 1 9 ? -8.602 26.406 2.529 1 92 9 ARG B CA 1
ATOM 1275 C C . ARG B 1 9 ? -8.609 24.891 2.705 1 92 9 ARG B C 1
ATOM 1277 O O . ARG B 1 9 ? -8 24.172 1.915 1 92 9 ARG B O 1
ATOM 1284 N N . ALA B 1 10 ? -9.25 24.422 3.682 1 90.62 10 ALA B N 1
ATOM 1285 C CA . ALA B 1 10 ? -9.336 22.984 3.93 1 90.62 10 ALA B CA 1
ATOM 1286 C C . ALA B 1 10 ? -10.062 22.281 2.791 1 90.62 10 ALA B C 1
ATOM 1288 O O . ALA B 1 10 ? -9.68 21.172 2.402 1 90.62 10 ALA B O 1
ATOM 1289 N N . ARG B 1 11 ? -11.117 22.922 2.328 1 91.31 11 ARG B N 1
ATOM 1290 C CA . ARG B 1 11 ? -11.836 22.359 1.194 1 91.31 11 ARG B CA 1
ATOM 1291 C C . ARG B 1 11 ? -10.93 22.25 -0.029 1 91.31 11 ARG B C 1
ATOM 1293 O O . ARG B 1 11 ? -10.953 21.234 -0.736 1 91.31 11 ARG B O 1
ATOM 1300 N N . LEU B 1 12 ? -10.203 23.203 -0.278 1 92.06 12 LEU B N 1
ATOM 1301 C CA . LEU B 1 12 ? -9.273 23.219 -1.404 1 92.06 12 LEU B CA 1
ATOM 1302 C C . LEU B 1 12 ? -8.211 22.141 -1.239 1 92.06 12 LEU B C 1
ATOM 1304 O O . LEU B 1 12 ? -7.852 21.453 -2.203 1 92.06 12 LEU B O 1
ATOM 1308 N N . TYR B 1 13 ? -7.73 21.984 -0.005 1 93 13 TYR B N 1
ATOM 1309 C CA . TYR B 1 13 ? -6.742 20.953 0.261 1 93 13 TYR B CA 1
ATOM 1310 C C . TYR B 1 13 ? -7.344 19.562 0.083 1 93 13 TYR B C 1
ATOM 1312 O O . TYR B 1 13 ? -6.695 18.656 -0.447 1 93 13 TYR B O 1
ATOM 1320 N N . ARG B 1 14 ? -8.516 19.391 0.503 1 94.38 14 ARG B N 1
ATOM 1321 C CA . ARG B 1 14 ? -9.234 18.125 0.343 1 94.38 14 ARG B CA 1
ATOM 1322 C C . ARG B 1 14 ? -9.352 17.75 -1.13 1 94.38 14 ARG B C 1
ATOM 1324 O O . ARG B 1 14 ? -9.039 16.625 -1.515 1 94.38 14 ARG B O 1
ATOM 1331 N N . ILE B 1 15 ? -9.75 18.703 -1.929 1 94.06 15 ILE B N 1
ATOM 1332 C CA . ILE B 1 15 ? -9.867 18.5 -3.369 1 94.06 15 ILE B CA 1
ATOM 1333 C C . ILE B 1 15 ? -8.484 18.234 -3.963 1 94.06 15 ILE B C 1
ATOM 1335 O O . ILE B 1 15 ? -8.305 17.312 -4.754 1 94.06 15 ILE B O 1
ATOM 1339 N N . GLY B 1 16 ? -7.559 19 -3.566 1 94.88 16 GLY B N 1
ATOM 1340 C CA . GLY B 1 16 ? -6.195 18.828 -4.047 1 94.88 16 GLY B CA 1
ATOM 1341 C C . GLY B 1 16 ? -5.625 17.453 -3.746 1 94.88 16 GLY B C 1
ATOM 1342 O O . GLY B 1 16 ? -5.004 16.828 -4.609 1 94.88 16 GLY B O 1
ATOM 1343 N N . LEU B 1 17 ? -5.844 16.969 -2.543 1 95.19 17 LEU B N 1
ATOM 1344 C CA . LEU B 1 17 ? -5.344 15.648 -2.146 1 95.19 17 LEU B CA 1
ATOM 1345 C C . LEU B 1 17 ? -6.031 14.547 -2.941 1 95.19 17 LEU B C 1
ATOM 1347 O O . LEU B 1 17 ? -5.367 13.648 -3.467 1 95.19 17 LEU B O 1
ATOM 1351 N N . SER B 1 18 ? -7.336 14.711 -3.121 1 96.88 18 SER B N 1
ATOM 1352 C CA . SER B 1 18 ? -8.125 13.672 -3.777 1 96.88 18 SER B CA 1
ATOM 1353 C C . SER B 1 18 ? -7.781 13.57 -5.262 1 96.88 18 SER B C 1
ATOM 1355 O O . SER B 1 18 ? -7.859 12.492 -5.852 1 96.88 18 SER B O 1
ATOM 1357 N N . TYR B 1 19 ? -7.332 14.688 -5.82 1 96.56 19 TYR B N 1
ATOM 1358 C CA . TYR B 1 19 ? -7.098 14.68 -7.258 1 96.56 19 TYR B CA 1
ATOM 1359 C C . TYR B 1 19 ? -5.605 14.719 -7.566 1 96.56 19 TYR B C 1
ATOM 1361 O O . TYR B 1 19 ? -5.211 14.844 -8.727 1 96.56 19 TYR B O 1
ATOM 1369 N N . PHE B 1 20 ? -4.809 14.703 -6.457 1 96.25 20 PHE B N 1
ATOM 1370 C CA . PHE B 1 20 ? -3.381 14.484 -6.668 1 96.25 20 PHE B CA 1
ATOM 1371 C C . PHE B 1 20 ? -3.131 13.156 -7.379 1 96.25 20 PHE B C 1
ATOM 1373 O O . PHE B 1 20 ? -3.648 12.117 -6.965 1 96.25 20 PHE B O 1
ATOM 1380 N N . PRO B 1 21 ? -2.391 13.102 -8.484 1 96.62 21 PRO B N 1
ATOM 1381 C CA . PRO B 1 21 ? -2.334 11.922 -9.352 1 96.62 21 PRO B CA 1
ATOM 1382 C C . PRO B 1 21 ? -1.982 10.648 -8.594 1 96.62 21 PRO B C 1
ATOM 1384 O O . PRO B 1 21 ? -2.674 9.633 -8.727 1 96.62 21 PRO B O 1
ATOM 1387 N N . ALA B 1 22 ? -0.966 10.688 -7.77 1 96.81 22 ALA B N 1
ATOM 1388 C CA . ALA B 1 22 ? -0.545 9.492 -7.043 1 96.81 22 ALA B CA 1
ATOM 1389 C C . ALA B 1 22 ? -1.658 8.984 -6.129 1 96.81 22 ALA B C 1
ATOM 1391 O O . ALA B 1 22 ? -1.921 7.785 -6.066 1 96.81 22 ALA B O 1
ATOM 1392 N N . PHE B 1 23 ? -2.34 9.914 -5.426 1 98.25 23 PHE B N 1
ATOM 1393 C CA . PHE B 1 23 ? -3.418 9.516 -4.531 1 98.25 23 PHE B CA 1
ATOM 1394 C C . PHE B 1 23 ? -4.652 9.094 -5.32 1 98.25 23 PHE B C 1
ATOM 1396 O O . PHE B 1 23 ? -5.316 8.117 -4.969 1 98.25 23 PHE B O 1
ATOM 1403 N N . TRP B 1 24 ? -4.934 9.789 -6.387 1 97.06 24 TRP B N 1
ATOM 1404 C CA . TRP B 1 24 ? -6.07 9.461 -7.238 1 97.06 24 TRP B CA 1
ATOM 1405 C C . TRP B 1 24 ? -5.949 8.031 -7.773 1 97.06 24 TRP B C 1
ATOM 1407 O O . TRP B 1 24 ? -6.953 7.336 -7.922 1 97.06 24 TRP B O 1
ATOM 1417 N N . SER B 1 25 ? -4.797 7.609 -7.941 1 96.25 25 SER B N 1
ATOM 1418 C CA . SER B 1 25 ? -4.551 6.285 -8.5 1 96.25 25 SER B CA 1
ATOM 1419 C C . SER B 1 25 ? -4.973 5.188 -7.523 1 96.25 25 SER B C 1
ATOM 1421 O O . SER B 1 25 ? -5.211 4.051 -7.93 1 96.25 25 SER B O 1
ATOM 1423 N N . THR B 1 26 ? -5.117 5.484 -6.25 1 97.12 26 THR B N 1
ATOM 1424 C CA . THR B 1 26 ? -5.52 4.5 -5.25 1 97.12 26 THR B CA 1
ATOM 1425 C C . THR B 1 26 ? -6.984 4.117 -5.43 1 97.12 26 THR B C 1
ATOM 1427 O O . THR B 1 26 ? -7.422 3.074 -4.938 1 97.12 26 THR B O 1
ATOM 1430 N N . GLY B 1 27 ? -7.707 4.973 -6.078 1 97.88 27 GLY B N 1
ATOM 1431 C CA . GLY B 1 27 ? -9.133 4.75 -6.254 1 97.88 27 GLY B CA 1
ATOM 1432 C C . GLY B 1 27 ? -9.969 5.324 -5.129 1 97.88 27 GLY B C 1
ATOM 1433 O O . GLY B 1 27 ? -11.195 5.195 -5.133 1 97.88 27 GLY B O 1
ATOM 1434 N N . GLY B 1 28 ? -9.328 5.965 -4.152 1 98.12 28 GLY B N 1
ATOM 1435 C CA . GLY B 1 28 ? -10.047 6.566 -3.039 1 98.12 28 GLY B CA 1
ATOM 1436 C C . GLY B 1 28 ? -10.102 8.078 -3.113 1 98.12 28 GLY B C 1
ATOM 1437 O O . GLY B 1 28 ? -9.625 8.68 -4.078 1 98.12 28 GLY B O 1
ATOM 1438 N N . LYS B 1 29 ? -10.766 8.656 -2.121 1 98.25 29 LYS B N 1
ATOM 1439 C CA . LYS B 1 29 ? -10.883 10.102 -2 1 98.25 29 LYS B CA 1
ATOM 1440 C C . LYS B 1 29 ? -10.953 10.531 -0.537 1 98.25 29 LYS B C 1
ATOM 1442 O O . LYS B 1 29 ? -11.398 9.766 0.317 1 98.25 29 LYS B O 1
ATOM 1447 N N . VAL B 1 30 ? -10.508 11.734 -0.309 1 98.75 30 VAL B N 1
ATOM 1448 C CA . VAL B 1 30 ? -10.711 12.367 0.988 1 98.75 30 VAL B CA 1
ATOM 1449 C C . VAL B 1 30 ? -12.102 13.016 1.036 1 98.75 30 VAL B C 1
ATOM 1451 O O . VAL B 1 30 ? -12.383 13.945 0.277 1 98.75 30 VAL B O 1
ATOM 1454 N N . THR B 1 31 ? -12.953 12.531 1.939 1 98.69 31 THR B N 1
ATOM 1455 C CA . THR B 1 31 ? -14.336 13.008 1.969 1 98.69 31 THR B CA 1
ATOM 1456 C C . THR B 1 31 ? -14.5 14.125 2.996 1 98.69 31 THR B C 1
ATOM 1458 O O . THR B 1 31 ? -15.398 14.953 2.877 1 98.69 31 THR B O 1
ATOM 1461 N N . ASP B 1 32 ? -13.727 14.047 4.016 1 98.69 32 ASP B N 1
ATOM 1462 C CA . ASP B 1 32 ? -13.766 15.047 5.082 1 98.69 32 ASP B CA 1
ATOM 1463 C C . ASP B 1 32 ? -12.359 15.477 5.492 1 98.69 32 ASP B C 1
ATOM 1465 O O . ASP B 1 32 ? -11.453 14.648 5.566 1 98.69 32 ASP B O 1
ATOM 1469 N N . LEU B 1 33 ? -12.258 16.734 5.711 1 98.69 33 LEU B N 1
ATOM 1470 C CA . LEU B 1 33 ? -11.031 17.328 6.227 1 98.69 33 LEU B CA 1
ATOM 1471 C C . LEU B 1 33 ? -11.336 18.516 7.133 1 98.69 33 LEU B C 1
ATOM 1473 O O . LEU B 1 33 ? -11.953 19.484 6.695 1 98.69 33 LEU B O 1
ATOM 1477 N N . ALA B 1 34 ? -10.953 18.375 8.359 1 98.56 34 ALA B N 1
ATOM 1478 C CA . ALA B 1 34 ? -11.188 19.484 9.289 1 98.56 34 ALA B CA 1
ATOM 1479 C C . ALA B 1 34 ? -10.367 20.719 8.906 1 98.56 34 ALA B C 1
ATOM 1481 O O . ALA B 1 34 ? -9.211 20.594 8.5 1 98.56 34 ALA B O 1
ATOM 1482 N N . PRO B 1 35 ? -10.898 21.906 9.094 1 97.5 35 PRO B N 1
ATOM 1483 C CA . PRO B 1 35 ? -10.172 23.141 8.734 1 97.5 35 PRO B CA 1
ATOM 1484 C C . PRO B 1 35 ? -8.836 23.266 9.453 1 97.5 35 PRO B C 1
ATOM 1486 O O . PRO B 1 35 ? -7.906 23.891 8.938 1 97.5 35 PRO B O 1
ATOM 1489 N N . ASP B 1 36 ? -8.82 22.703 10.609 1 97.25 36 ASP B N 1
ATOM 1490 C CA . ASP B 1 36 ? -7.578 22.812 11.367 1 97.25 36 ASP B CA 1
ATOM 1491 C C . ASP B 1 36 ? -6.695 21.594 11.164 1 97.25 36 ASP B C 1
ATOM 1493 O O . ASP B 1 36 ? -5.711 21.406 11.883 1 97.25 36 ASP B O 1
ATOM 1497 N N . PHE B 1 37 ? -7.102 20.609 10.312 1 98.19 37 PHE B N 1
ATOM 1498 C CA . PHE B 1 37 ? -6.367 19.422 9.922 1 98.19 37 PHE B CA 1
ATOM 1499 C C . PHE B 1 37 ? -6.254 18.453 11.102 1 98.19 37 PHE B C 1
ATOM 1501 O O . PHE B 1 37 ? -5.293 17.688 11.188 1 98.19 37 PHE B O 1
ATOM 1508 N N . SER B 1 38 ? -7.191 18.5 12.023 1 98.62 38 SER B N 1
ATOM 1509 C CA . SER B 1 38 ? -7.188 17.609 13.172 1 98.62 38 SER B CA 1
ATOM 1510 C C . SER B 1 38 ? -7.902 16.297 12.844 1 98.62 38 SER B C 1
ATOM 1512 O O . SER B 1 38 ? -7.891 15.359 13.648 1 98.62 38 SER B O 1
ATOM 1514 N N . TYR B 1 39 ? -8.492 16.297 11.641 1 98.75 39 TYR B N 1
ATOM 1515 C CA . TYR B 1 39 ? -9.312 15.141 11.266 1 98.75 39 TYR B CA 1
ATOM 1516 C C . TYR B 1 39 ? -9.398 15 9.75 1 98.75 39 TYR B C 1
ATOM 1518 O O . TYR B 1 39 ? -9.484 16 9.031 1 98.75 39 TYR B O 1
ATOM 1526 N N . ALA B 1 40 ? -9.406 13.781 9.32 1 98.88 40 ALA B N 1
ATOM 1527 C CA . ALA B 1 40 ? -9.688 13.469 7.922 1 98.88 40 ALA B CA 1
ATOM 1528 C C . ALA B 1 40 ? -10.438 12.141 7.801 1 98.88 40 ALA B C 1
ATOM 1530 O O . ALA B 1 40 ? -10.344 11.289 8.688 1 98.88 40 ALA B O 1
ATOM 1531 N N . ARG B 1 41 ? -11.203 12.008 6.773 1 98.88 41 ARG B N 1
ATOM 1532 C CA . ARG B 1 41 ? -11.883 10.766 6.414 1 98.88 41 ARG B CA 1
ATOM 1533 C C . ARG B 1 41 ? -11.688 10.438 4.938 1 98.88 41 ARG B C 1
ATOM 1535 O O . ARG B 1 41 ? -11.781 11.328 4.086 1 98.88 41 ARG B O 1
ATOM 1542 N N . VAL B 1 42 ? -11.43 9.195 4.68 1 98.88 42 VAL B N 1
ATOM 1543 C CA . VAL B 1 42 ? -11.312 8.766 3.289 1 98.88 42 VAL B CA 1
ATOM 1544 C C . VAL B 1 42 ? -12.383 7.73 2.977 1 98.88 42 VAL B C 1
ATOM 1546 O O . VAL B 1 42 ? -12.914 7.082 3.883 1 98.88 42 VAL B O 1
ATOM 1549 N N . LYS B 1 43 ? -12.688 7.699 1.77 1 98.88 43 LYS B N 1
ATOM 1550 C CA . LYS B 1 43 ? -13.586 6.723 1.166 1 98.88 43 LYS B CA 1
ATOM 1551 C C . LYS B 1 43 ? -12.891 5.941 0.056 1 98.88 43 LYS B C 1
ATOM 1553 O O . LYS B 1 43 ? -12.18 6.523 -0.771 1 98.88 43 LYS B O 1
ATOM 1558 N N . LEU B 1 44 ? -13.047 4.605 0.09 1 98.88 44 LEU B N 1
ATOM 1559 C CA . LEU B 1 44 ? -12.484 3.705 -0.913 1 98.88 44 LEU B CA 1
ATOM 1560 C C . LEU B 1 44 ? -13.57 2.814 -1.509 1 98.88 44 LEU B C 1
ATOM 1562 O O . LEU B 1 44 ? -13.93 1.788 -0.926 1 98.88 44 LEU B O 1
ATOM 1566 N N . PRO B 1 45 ? -14.109 3.193 -2.658 1 98.88 45 PRO B N 1
ATOM 1567 C CA . PRO B 1 45 ? -15.156 2.367 -3.268 1 98.88 45 PRO B CA 1
ATOM 1568 C C . PRO B 1 45 ? -14.609 1.092 -3.9 1 98.88 45 PRO B C 1
ATOM 1570 O O . PRO B 1 45 ? -13.438 1.043 -4.281 1 98.88 45 PRO B O 1
ATOM 1573 N N . LEU B 1 46 ? -15.461 0.088 -3.908 1 98.69 46 LEU B N 1
ATOM 1574 C CA . LEU B 1 46 ? -15.195 -1.074 -4.746 1 98.69 46 LEU B CA 1
ATOM 1575 C C . LEU B 1 46 ? -15.703 -0.849 -6.168 1 98.69 46 LEU B C 1
ATOM 1577 O O . LEU B 1 46 ? -16.922 -0.799 -6.395 1 98.69 46 LEU B O 1
ATOM 1581 N N . ASN B 1 47 ? -14.844 -0.703 -7.109 1 97.56 47 ASN B N 1
ATOM 1582 C CA . ASN B 1 47 ? -15.172 -0.521 -8.516 1 97.56 47 ASN B CA 1
ATOM 1583 C C . ASN B 1 47 ? -14.109 -1.139 -9.43 1 97.56 47 ASN B C 1
ATOM 1585 O O . ASN B 1 47 ? -13.297 -1.944 -8.977 1 97.56 47 ASN B O 1
ATOM 1589 N N . TRP B 1 48 ? -14.18 -0.82 -10.703 1 96.06 48 TRP B N 1
ATOM 1590 C CA . TRP B 1 48 ? -13.328 -1.503 -11.664 1 96.06 48 TRP B CA 1
ATOM 1591 C C . TRP B 1 48 ? -11.859 -1.156 -11.438 1 96.06 48 TRP B C 1
ATOM 1593 O O . TRP B 1 48 ? -10.969 -1.931 -11.797 1 96.06 48 TRP B O 1
ATOM 1603 N N . ARG B 1 49 ? -11.516 -0.06 -10.766 1 96.06 49 ARG B N 1
ATOM 1604 C CA . ARG B 1 49 ? -10.148 0.385 -10.547 1 96.06 49 ARG B CA 1
ATOM 1605 C C . ARG B 1 49 ? -9.57 -0.233 -9.273 1 96.06 49 ARG B C 1
ATOM 1607 O O . ARG B 1 49 ? -8.352 -0.284 -9.102 1 96.06 49 ARG B O 1
ATOM 1614 N N . THR B 1 50 ? -10.484 -0.615 -8.352 1 98.69 50 THR B N 1
ATOM 1615 C CA . THR B 1 50 ? -10.016 -1.04 -7.035 1 98.69 50 THR B CA 1
ATOM 1616 C C . THR B 1 50 ? -10.328 -2.516 -6.801 1 98.69 50 THR B C 1
ATOM 1618 O O . THR B 1 50 ? -9.984 -3.068 -5.754 1 98.69 50 THR B O 1
ATOM 1621 N N . ARG B 1 51 ? -10.914 -3.174 -7.746 1 98.38 51 ARG B N 1
ATOM 1622 C CA . ARG B 1 51 ? -11.273 -4.582 -7.633 1 98.38 51 ARG B CA 1
ATOM 1623 C C . ARG B 1 51 ? -10.117 -5.48 -8.07 1 98.38 51 ARG B C 1
ATOM 1625 O O . ARG B 1 51 ? -9.523 -5.266 -9.125 1 98.38 51 ARG B O 1
ATOM 1632 N N . ASN B 1 52 ? -9.836 -6.445 -7.211 1 97.38 52 ASN B N 1
ATOM 1633 C CA . ASN B 1 52 ? -8.789 -7.387 -7.602 1 97.38 52 ASN B CA 1
ATOM 1634 C C . ASN B 1 52 ? -9.359 -8.57 -8.375 1 97.38 52 ASN B C 1
ATOM 1636 O O . ASN B 1 52 ? -10.531 -8.562 -8.758 1 97.38 52 ASN B O 1
ATOM 1640 N N . GLY B 1 53 ? -8.555 -9.547 -8.648 1 93.69 53 GLY B N 1
ATOM 1641 C CA . GLY B 1 53 ? -8.961 -10.695 -9.438 1 93.69 53 GLY B CA 1
ATOM 1642 C C . GLY B 1 53 ? -9.984 -11.57 -8.742 1 93.69 53 GLY B C 1
ATOM 1643 O O . GLY B 1 53 ? -10.719 -12.312 -9.391 1 93.69 53 GLY B O 1
ATOM 1644 N N . MET B 1 54 ? -10.047 -11.453 -7.426 1 94.38 54 MET B N 1
ATOM 1645 C CA . MET B 1 54 ? -10.977 -12.25 -6.637 1 94.38 54 MET B CA 1
ATOM 1646 C C . MET B 1 54 ? -12.289 -11.492 -6.41 1 94.38 54 MET B C 1
ATOM 1648 O O . MET B 1 54 ? -13.148 -11.953 -5.664 1 94.38 54 MET B O 1
ATOM 1652 N N . GLY B 1 55 ? -12.359 -10.32 -6.914 1 97 55 GLY B N 1
ATOM 1653 C CA . GLY B 1 55 ? -13.594 -9.547 -6.824 1 97 55 GLY B CA 1
ATOM 1654 C C . GLY B 1 55 ? -13.68 -8.711 -5.559 1 97 55 GLY B C 1
ATOM 1655 O O . GLY B 1 55 ? -14.75 -8.211 -5.215 1 97 55 GLY B O 1
ATOM 1656 N N . THR B 1 56 ? -12.68 -8.625 -4.836 1 98.44 56 THR B N 1
ATOM 1657 C CA . THR B 1 56 ? -12.641 -7.836 -3.611 1 98.44 56 THR B CA 1
ATOM 1658 C C . THR B 1 56 ? -11.703 -6.645 -3.766 1 98.44 56 THR B C 1
ATOM 1660 O O . THR B 1 56 ? -11.062 -6.48 -4.809 1 98.44 56 THR B O 1
ATOM 1663 N N . THR B 1 57 ? -11.68 -5.773 -2.781 1 98.88 57 THR B N 1
ATOM 1664 C CA . THR B 1 57 ? -10.852 -4.574 -2.873 1 98.88 57 THR B CA 1
ATOM 1665 C C . THR B 1 57 ? -9.375 -4.941 -2.9 1 98.88 57 THR B C 1
ATOM 1667 O O . THR B 1 57 ? -8.922 -5.77 -2.107 1 98.88 57 THR B O 1
ATOM 1670 N N . PHE B 1 58 ? -8.641 -4.355 -3.793 1 98.88 58 PHE B N 1
ATOM 1671 C CA . PHE B 1 58 ? -7.207 -4.543 -3.986 1 98.88 58 PHE B CA 1
ATOM 1672 C C . PHE B 1 58 ? -6.43 -4.047 -2.773 1 98.88 58 PHE B C 1
ATOM 1674 O O . PHE B 1 58 ? -6.621 -2.91 -2.33 1 98.88 58 PHE B O 1
ATOM 1681 N N . GLY B 1 59 ? -5.559 -4.926 -2.256 1 98.81 59 GLY B N 1
ATOM 1682 C CA . GLY B 1 59 ? -4.777 -4.555 -1.086 1 98.81 59 GLY B CA 1
ATOM 1683 C C . GLY B 1 59 ? -3.961 -3.293 -1.289 1 98.81 59 GLY B C 1
ATOM 1684 O O . GLY B 1 59 ? -3.775 -2.51 -0.355 1 98.81 59 GLY B O 1
ATOM 1685 N N . GLY B 1 60 ? -3.412 -3.137 -2.516 1 98.69 60 GLY B N 1
ATOM 1686 C CA . GLY B 1 60 ? -2.689 -1.918 -2.842 1 98.69 60 GLY B CA 1
ATOM 1687 C C . GLY B 1 60 ? -3.527 -0.665 -2.676 1 98.69 60 GLY B C 1
ATOM 1688 O O . GLY B 1 60 ? -3.02 0.376 -2.252 1 98.69 60 GLY B O 1
ATOM 1689 N N . SER B 1 61 ? -4.812 -0.759 -3.01 1 98.88 61 SER B N 1
ATOM 1690 C CA . SER B 1 61 ? -5.723 0.364 -2.816 1 98.88 61 SER B CA 1
ATOM 1691 C C . SER B 1 61 ? -5.988 0.612 -1.334 1 98.88 61 SER B C 1
ATOM 1693 O O . SER B 1 61 ? -6.047 1.762 -0.893 1 98.88 61 SER B O 1
ATOM 1695 N N . MET B 1 62 ? -6.117 -0.481 -0.586 1 98.94 62 MET B N 1
ATOM 1696 C CA . MET B 1 62 ? -6.383 -0.378 0.846 1 98.94 62 MET B CA 1
ATOM 1697 C C . MET B 1 62 ? -5.238 0.329 1.563 1 98.94 62 MET B C 1
ATOM 1699 O O . MET B 1 62 ? -5.469 1.245 2.355 1 98.94 62 MET B O 1
ATOM 1703 N N . TYR B 1 63 ? -4.074 -0.083 1.257 1 98.94 63 TYR B N 1
ATOM 1704 C CA . TYR B 1 63 ? -2.93 0.59 1.863 1 98.94 63 TYR B CA 1
ATOM 1705 C C . TYR B 1 63 ? -2.758 1.993 1.294 1 98.94 63 TYR B C 1
ATOM 1707 O O . TYR B 1 63 ? -2.518 2.947 2.039 1 98.94 63 TYR B O 1
ATOM 1715 N N . GLY B 1 64 ? -2.824 2.16 0.002 1 98.75 64 GLY B N 1
ATOM 1716 C CA . GLY B 1 64 ? -2.559 3.41 -0.693 1 98.75 64 GLY B CA 1
ATOM 1717 C C . GLY B 1 64 ? -3.4 4.566 -0.188 1 98.75 64 GLY B C 1
ATOM 1718 O O . GLY B 1 64 ? -2.902 5.68 -0.026 1 98.75 64 GLY B O 1
ATOM 1719 N N . VAL B 1 65 ? -4.691 4.324 0.072 1 98.75 65 VAL B N 1
ATOM 1720 C CA . VAL B 1 65 ? -5.633 5.379 0.441 1 98.75 65 VAL B CA 1
ATOM 1721 C C . VAL B 1 65 ? -5.301 5.902 1.836 1 98.75 65 VAL B C 1
ATOM 1723 O O . VAL B 1 65 ? -5.684 7.02 2.195 1 98.75 65 VAL B O 1
ATOM 1726 N N . VAL B 1 66 ? -4.59 5.117 2.623 1 98.81 66 VAL B N 1
ATOM 1727 C CA . VAL B 1 66 ? -4.25 5.465 3.998 1 98.81 66 VAL B CA 1
ATOM 1728 C C . VAL B 1 66 ? -2.859 6.094 4.043 1 98.81 66 VAL B C 1
ATOM 1730 O O . VAL B 1 66 ? -2.584 6.949 4.887 1 98.81 66 VAL B O 1
ATOM 1733 N N . ASP B 1 67 ? -2.051 5.863 3.111 1 98.75 67 ASP B N 1
ATOM 1734 C CA . ASP B 1 67 ? -0.605 6.062 3.135 1 98.75 67 ASP B CA 1
ATOM 1735 C C . ASP B 1 67 ? -0.258 7.52 3.436 1 98.75 67 ASP B C 1
ATOM 1737 O O . ASP B 1 67 ? 0.482 7.805 4.379 1 98.75 67 ASP B O 1
ATOM 1741 N N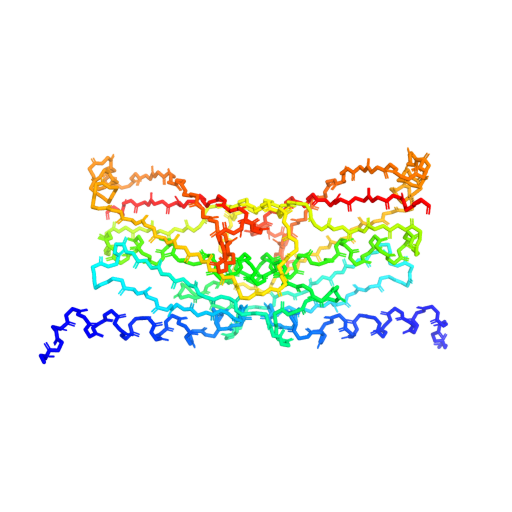 . PRO B 1 68 ? -0.745 8.469 2.781 1 98.44 68 PRO B N 1
ATOM 1742 C CA . PRO B 1 68 ? -0.212 9.828 2.906 1 98.44 68 PRO B CA 1
ATOM 1743 C C . PRO B 1 68 ? -0.881 10.625 4.023 1 98.44 68 PRO B C 1
ATOM 1745 O O . PRO B 1 68 ? -0.433 11.719 4.359 1 98.44 68 PRO B O 1
ATOM 1748 N N . VAL B 1 69 ? -1.916 10.117 4.633 1 98.69 69 VAL B N 1
ATOM 1749 C CA . VAL B 1 69 ? -2.865 10.984 5.32 1 98.69 69 VAL B CA 1
ATOM 1750 C C . VAL B 1 69 ? -2.219 11.562 6.578 1 98.69 69 VAL B C 1
ATOM 1752 O O . VAL B 1 69 ? -2.201 12.781 6.77 1 98.69 69 VAL B O 1
ATOM 1755 N N . TYR B 1 70 ? -1.628 10.719 7.387 1 98.81 70 TYR B N 1
ATOM 1756 C CA . TYR B 1 70 ? -1.047 11.242 8.617 1 98.81 70 TYR B CA 1
ATOM 1757 C C . TYR B 1 70 ? 0.142 12.141 8.32 1 98.81 70 TYR B C 1
ATOM 1759 O O . TYR B 1 70 ? 0.369 13.133 9.023 1 98.81 70 TYR B O 1
ATOM 1767 N N . VAL B 1 71 ? 0.981 11.82 7.305 1 98.5 71 VAL B N 1
ATOM 1768 C CA . VAL B 1 71 ? 2.086 12.688 6.926 1 98.5 71 VAL B CA 1
ATOM 1769 C C . VAL B 1 71 ? 1.549 14.07 6.547 1 98.5 71 VAL B C 1
ATOM 1771 O O . VAL B 1 71 ? 2.084 15.094 6.98 1 98.5 71 VAL B O 1
ATOM 1774 N N . VAL B 1 72 ? 0.455 14.141 5.781 1 98.06 72 VAL B N 1
ATOM 1775 C CA . VAL B 1 72 ? -0.14 15.398 5.352 1 98.06 72 VAL B CA 1
ATOM 1776 C C . VAL B 1 72 ? -0.668 16.156 6.566 1 98.06 72 VAL B C 1
ATOM 1778 O O . VAL B 1 72 ? -0.393 17.344 6.727 1 98.06 72 VAL B O 1
ATOM 1781 N N . LEU B 1 73 ? -1.415 15.469 7.473 1 98.62 73 LEU B N 1
ATOM 1782 C CA . LEU B 1 73 ? -1.978 16.125 8.641 1 98.62 73 LEU B CA 1
ATOM 1783 C C . LEU B 1 73 ? -0.874 16.703 9.523 1 98.62 73 LEU B C 1
ATOM 1785 O O . LEU B 1 73 ? -0.938 17.859 9.93 1 98.62 73 LEU B O 1
ATOM 1789 N N . LEU B 1 74 ? 0.124 15.922 9.797 1 98.69 74 LEU B N 1
ATOM 1790 C CA . LEU B 1 74 ? 1.221 16.344 10.664 1 98.69 74 LEU B CA 1
ATOM 1791 C C . LEU B 1 74 ? 1.978 17.516 10.039 1 98.69 74 LEU B C 1
ATOM 1793 O O . LEU B 1 74 ? 2.305 18.484 10.734 1 98.69 74 LEU B O 1
ATOM 1797 N N . THR B 1 75 ? 2.268 17.422 8.75 1 97.75 75 THR B N 1
ATOM 1798 C CA . THR B 1 75 ? 2.996 18.484 8.062 1 97.75 75 THR B CA 1
ATOM 1799 C C . THR B 1 75 ? 2.24 19.797 8.164 1 97.75 75 THR B C 1
ATOM 1801 O O . THR B 1 75 ? 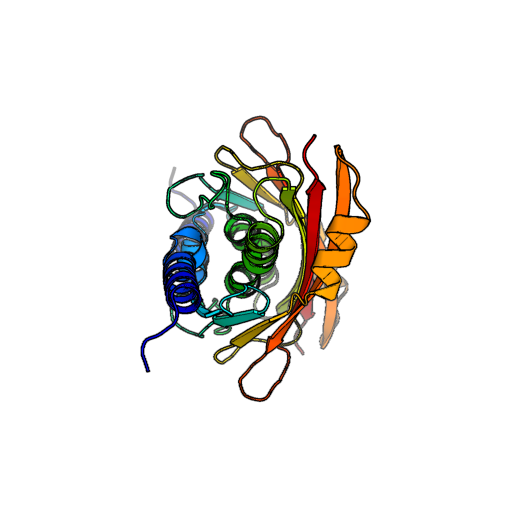2.834 20.844 8.445 1 97.75 75 THR B O 1
ATOM 1804 N N . ARG B 1 76 ? 0.968 19.75 8.016 1 97 76 ARG B N 1
ATOM 1805 C CA . ARG B 1 76 ? 0.156 20.969 8 1 97 76 ARG B CA 1
ATOM 1806 C C . ARG B 1 76 ? 0.03 21.547 9.406 1 97 76 ARG B C 1
ATOM 1808 O O . ARG B 1 76 ? 0.019 22.766 9.578 1 97 76 ARG B O 1
ATOM 1815 N N . ARG B 1 77 ? -0.002 20.703 10.383 1 98 77 ARG B N 1
ATOM 1816 C CA . ARG B 1 77 ? -0.275 21.188 11.734 1 98 77 ARG B CA 1
ATOM 1817 C C . ARG B 1 77 ? 1.012 21.594 12.438 1 98 77 ARG B C 1
ATOM 1819 O O . ARG B 1 77 ? 1.007 22.516 13.266 1 98 77 ARG B O 1
ATOM 1826 N N . LEU B 1 78 ? 2.076 20.969 12.117 1 97.75 78 LEU B N 1
ATOM 1827 C CA . LEU B 1 78 ? 3.348 21.312 12.75 1 97.75 78 LEU B CA 1
ATOM 1828 C C . LEU B 1 78 ? 3.994 22.5 12.055 1 97.75 78 LEU B C 1
ATOM 1830 O O . LEU B 1 78 ? 4.625 23.344 12.711 1 97.75 78 LEU B O 1
ATOM 1834 N N . GLY B 1 79 ? 3.854 22.562 10.68 1 95.62 79 GLY B N 1
ATOM 1835 C CA . GLY B 1 79 ? 4.324 23.719 9.938 1 95.62 79 GLY B CA 1
ATOM 1836 C C . GLY B 1 79 ? 5.766 23.594 9.484 1 95.62 79 GLY B C 1
ATOM 1837 O O . GLY B 1 79 ? 6.332 22.5 9.5 1 95.62 79 GLY B O 1
ATOM 1838 N N . ASP B 1 80 ? 6.445 24.609 8.961 1 94.56 80 ASP B N 1
ATOM 1839 C CA . ASP B 1 80 ? 7.699 24.641 8.211 1 94.56 80 ASP B CA 1
ATOM 1840 C C . ASP B 1 80 ? 8.883 24.281 9.109 1 94.56 80 ASP B C 1
ATOM 1842 O O . ASP B 1 80 ? 9.953 23.922 8.617 1 94.56 80 ASP B O 1
ATOM 1846 N N . GLY B 1 81 ? 8.789 24.266 10.359 1 96.44 81 GLY B N 1
ATOM 1847 C CA . GLY B 1 81 ? 9.898 23.953 11.25 1 96.44 81 GLY B CA 1
ATOM 1848 C C . GLY B 1 81 ? 10.078 22.453 11.469 1 96.44 81 GLY B C 1
ATOM 1849 O O . GLY B 1 81 ? 10.953 22.031 12.227 1 96.44 81 GLY B O 1
ATOM 1850 N N . TYR B 1 82 ? 9.32 21.656 10.75 1 98.19 82 TYR B N 1
ATOM 1851 C CA . TYR B 1 82 ? 9.359 20.219 10.961 1 98.19 82 TYR B CA 1
ATOM 1852 C C . TYR B 1 82 ? 9.469 19.484 9.633 1 98.19 82 TYR B C 1
ATOM 1854 O O . TYR B 1 82 ? 8.992 19.953 8.602 1 98.19 82 TYR B O 1
ATOM 1862 N N . THR B 1 83 ? 10.156 18.328 9.641 1 97.81 83 THR B N 1
ATOM 1863 C CA . THR B 1 83 ? 10.172 17.359 8.562 1 97.81 83 THR B CA 1
ATOM 1864 C C . THR B 1 83 ? 9.398 16.094 8.953 1 97.81 83 THR B C 1
ATOM 1866 O O . THR B 1 83 ? 9.609 15.547 10.031 1 97.81 83 THR B O 1
ATOM 1869 N N . VAL B 1 84 ? 8.5 15.711 8.117 1 98.31 84 VAL B N 1
ATOM 1870 C CA . VAL B 1 84 ? 7.652 14.555 8.391 1 98.31 84 VAL B CA 1
ATOM 1871 C C . VAL B 1 84 ? 7.758 13.555 7.246 1 98.31 84 VAL B C 1
ATOM 1873 O O . VAL B 1 84 ? 7.637 13.93 6.074 1 98.31 84 VAL B O 1
ATOM 1876 N N . TRP B 1 85 ? 8.055 12.211 7.57 1 98.25 85 TRP B N 1
ATOM 1877 C CA . TRP B 1 85 ? 8.164 11.133 6.59 1 98.25 85 TRP B CA 1
ATOM 1878 C C . TRP B 1 85 ? 7.492 9.867 7.105 1 98.25 85 TRP B C 1
ATOM 1880 O O . TRP B 1 85 ? 7.449 9.625 8.312 1 98.25 85 TRP B O 1
ATOM 1890 N N . ASP B 1 86 ? 6.992 9.125 6.184 1 98.38 86 ASP B N 1
ATOM 1891 C CA . ASP B 1 86 ?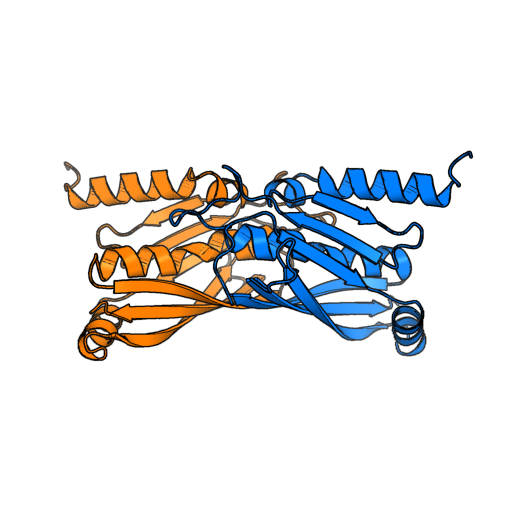 6.617 7.766 6.559 1 98.38 86 ASP B CA 1
ATOM 1892 C C . ASP B 1 86 ? 7.848 6.934 6.91 1 98.38 86 ASP B C 1
ATOM 1894 O O . ASP B 1 86 ? 8.828 6.922 6.164 1 98.38 86 ASP B O 1
ATOM 1898 N N . ARG B 1 87 ? 7.773 6.289 8.008 1 98.62 87 ARG B N 1
ATOM 1899 C CA . ARG B 1 87 ? 8.844 5.387 8.43 1 98.62 87 ARG B CA 1
ATOM 1900 C C . ARG B 1 87 ? 8.492 3.938 8.117 1 98.62 87 ARG B C 1
ATOM 1902 O O . ARG B 1 87 ? 9.328 3.188 7.609 1 98.62 87 ARG B O 1
ATOM 1909 N N . ALA B 1 88 ? 7.344 3.555 8.461 1 98.94 88 ALA B N 1
ATOM 1910 C CA . ALA B 1 88 ? 6.918 2.168 8.297 1 98.94 88 ALA B CA 1
ATOM 1911 C C . ALA B 1 88 ? 5.398 2.051 8.375 1 98.94 88 ALA B C 1
ATOM 1913 O O . ALA B 1 88 ? 4.715 2.988 8.789 1 98.94 88 ALA B O 1
ATOM 1914 N N . ALA B 1 89 ? 4.926 0.964 7.977 1 98.94 89 ALA B N 1
ATOM 1915 C CA . ALA B 1 89 ? 3.518 0.612 8.156 1 98.94 89 ALA B CA 1
ATOM 1916 C C . ALA B 1 89 ? 3.328 -0.902 8.164 1 98.94 89 ALA B C 1
ATOM 1918 O O . ALA B 1 89 ? 4.129 -1.638 7.578 1 98.94 89 ALA B O 1
ATOM 1919 N N . GLU B 1 90 ? 2.352 -1.327 8.844 1 98.94 90 GLU B N 1
ATOM 1920 C CA . GLU B 1 90 ? 1.871 -2.705 8.828 1 98.94 90 GLU B CA 1
ATOM 1921 C C . GLU B 1 90 ? 0.387 -2.77 8.477 1 98.94 90 GLU B C 1
ATOM 1923 O O . GLU B 1 90 ? -0.409 -1.975 8.984 1 98.94 90 GLU B O 1
ATOM 1928 N N . ILE B 1 91 ? 0.053 -3.641 7.594 1 98.94 91 ILE B N 1
ATOM 1929 C CA . ILE B 1 91 ? -1.351 -3.857 7.262 1 98.94 91 ILE B CA 1
ATOM 1930 C C . ILE B 1 91 ? -1.715 -5.324 7.496 1 98.94 91 ILE B C 1
ATOM 1932 O O . ILE B 1 91 ? -0.965 -6.223 7.113 1 98.94 91 ILE B O 1
ATOM 1936 N N . GLU B 1 92 ? -2.779 -5.559 8.195 1 98.94 92 GLU B N 1
ATOM 1937 C CA . GLU B 1 92 ? -3.391 -6.871 8.375 1 98.94 92 GLU B CA 1
ATOM 1938 C C . GLU B 1 92 ? -4.754 -6.941 7.691 1 98.94 92 GLU B C 1
ATOM 1940 O O . GLU B 1 92 ? -5.641 -6.133 7.969 1 98.94 92 GLU B O 1
ATOM 1945 N N . PHE B 1 93 ? -4.859 -7.867 6.836 1 98.88 93 PHE B N 1
ATOM 1946 C CA . PHE B 1 93 ? -6.129 -8.094 6.156 1 98.88 93 PHE B CA 1
ATOM 1947 C C . PHE B 1 93 ? -7.016 -9.039 6.961 1 98.88 93 PHE B C 1
ATOM 1949 O O . PHE B 1 93 ? -6.656 -10.195 7.188 1 98.88 93 PHE B O 1
ATOM 1956 N N . ARG B 1 94 ? -8.172 -8.555 7.352 1 98.75 94 ARG B N 1
ATOM 1957 C CA . ARG B 1 94 ? -9.047 -9.312 8.242 1 98.75 94 ARG B CA 1
ATOM 1958 C C . ARG B 1 94 ? -10.156 -10.008 7.469 1 98.75 94 ARG B C 1
ATOM 1960 O O . ARG B 1 94 ? -10.484 -11.164 7.746 1 98.75 94 ARG B O 1
ATOM 1967 N N . LYS B 1 95 ? -10.727 -9.25 6.508 1 98.19 95 LYS B N 1
ATOM 1968 C CA . LYS B 1 95 ? -11.812 -9.727 5.66 1 98.19 95 LYS B CA 1
ATOM 1969 C C . LYS B 1 95 ? -11.719 -9.141 4.254 1 98.19 95 LYS B C 1
ATOM 1971 O O . LYS B 1 95 ? -11.273 -8.008 4.082 1 98.19 95 LYS B O 1
ATOM 1976 N N . PRO B 1 96 ? -12.172 -9.953 3.316 1 97.94 96 PRO B N 1
ATOM 1977 C CA . PRO B 1 96 ? -12.25 -9.367 1.975 1 97.94 96 PRO B CA 1
ATOM 1978 C C . PRO B 1 96 ? -13.18 -8.156 1.915 1 97.94 96 PRO B C 1
ATOM 1980 O O . PRO B 1 96 ? -14.25 -8.156 2.531 1 97.94 96 PRO B O 1
ATOM 1983 N N . GLY B 1 97 ? -12.711 -7.082 1.258 1 97.81 97 GLY B N 1
ATOM 1984 C CA . GLY B 1 97 ? -13.555 -5.922 1.03 1 97.81 97 GLY B CA 1
ATOM 1985 C C . GLY B 1 97 ? -14.547 -6.117 -0.105 1 97.81 97 GLY B C 1
ATOM 1986 O O . GLY B 1 97 ? -14.148 -6.23 -1.267 1 97.81 97 GLY B O 1
ATOM 1987 N N . ARG B 1 98 ? -15.844 -6.164 0.132 1 98.06 98 ARG B N 1
ATOM 1988 C CA . ARG B 1 98 ? -16.859 -6.422 -0.892 1 98.06 98 ARG B CA 1
ATOM 1989 C C . ARG B 1 98 ? -17.812 -5.238 -1.028 1 98.06 98 ARG B C 1
ATOM 1991 O O . ARG B 1 98 ? -18.906 -5.375 -1.59 1 98.06 98 ARG B O 1
ATOM 1998 N N . SER B 1 99 ? -17.484 -4.145 -0.414 1 98.44 99 SER B N 1
ATOM 1999 C CA . SER B 1 99 ? -18.203 -2.881 -0.487 1 98.44 99 SER B CA 1
ATOM 2000 C C . SER B 1 99 ? -17.281 -1.692 -0.271 1 98.44 99 SER B C 1
ATOM 2002 O O . SER B 1 99 ? -16.062 -1.862 -0.14 1 98.44 99 SER B O 1
ATOM 2004 N N . THR B 1 100 ? -17.891 -0.528 -0.324 1 98.88 100 THR B N 1
ATOM 2005 C CA . THR B 1 100 ? -17.109 0.674 -0.047 1 98.88 100 THR B CA 1
ATOM 2006 C C . THR B 1 100 ? -16.531 0.633 1.366 1 98.88 100 THR B C 1
ATOM 2008 O O . THR B 1 100 ? -17.234 0.269 2.314 1 98.88 100 THR B O 1
ATOM 2011 N N . LEU B 1 101 ? -15.25 0.97 1.476 1 98.94 101 LEU B N 1
ATOM 2012 C CA . LEU B 1 101 ? -14.578 1.033 2.77 1 98.94 101 LEU B CA 1
ATOM 2013 C C . LEU B 1 101 ? -14.266 2.477 3.148 1 98.94 101 LEU B C 1
ATOM 2015 O O . LEU B 1 101 ? -14.156 3.342 2.275 1 98.94 101 LEU B O 1
ATOM 2019 N N . TYR B 1 102 ? -14.078 2.686 4.473 1 98.94 102 TYR B N 1
ATOM 2020 C CA . TYR B 1 102 ? -13.805 4.008 5.023 1 98.94 102 TYR B CA 1
ATOM 2021 C C . TYR B 1 102 ? -12.703 3.939 6.074 1 98.94 102 TYR B C 1
ATOM 2023 O O . TYR B 1 102 ? -12.531 2.916 6.742 1 98.94 102 TYR B O 1
ATOM 2031 N N . ALA B 1 103 ? -12.016 4.98 6.211 1 98.94 103 ALA B N 1
ATOM 2032 C CA . ALA B 1 103 ? -11.039 5.156 7.289 1 98.94 103 ALA B CA 1
ATOM 2033 C C . ALA B 1 103 ? -11.078 6.582 7.828 1 98.94 103 ALA B C 1
ATOM 2035 O O . ALA B 1 103 ? -11.336 7.531 7.082 1 98.94 103 ALA B O 1
ATOM 2036 N N . GLU B 1 104 ? -10.82 6.668 9.086 1 98.94 104 GLU B N 1
ATOM 2037 C CA . GLU B 1 104 ? -10.758 7.961 9.758 1 98.94 104 GLU B CA 1
ATOM 2038 C C . GLU B 1 104 ? -9.391 8.18 10.414 1 98.94 104 GLU B C 1
ATOM 2040 O O . GLU B 1 104 ? -8.766 7.227 10.883 1 98.94 104 GLU B O 1
ATOM 2045 N N . PHE B 1 105 ? -9 9.391 10.445 1 98.94 105 PHE B N 1
ATOM 2046 C CA . PHE B 1 105 ? -7.727 9.828 10.992 1 98.94 105 PHE B CA 1
ATOM 2047 C C . PHE B 1 105 ? -7.934 10.969 11.992 1 98.94 105 PHE B C 1
ATOM 2049 O O . PHE B 1 105 ? -8.555 11.977 11.664 1 98.94 105 PHE B O 1
ATOM 2056 N N . HIS B 1 106 ? -7.395 10.734 13.141 1 98.88 106 HIS B N 1
ATOM 2057 C CA . HIS B 1 106 ? -7.512 11.719 14.203 1 98.88 106 HIS B CA 1
ATOM 2058 C C . HIS B 1 106 ? -6.141 12.203 14.664 1 98.88 106 HIS B C 1
ATOM 2060 O O . HIS B 1 106 ? -5.258 11.391 14.953 1 98.88 106 HIS B O 1
ATOM 2066 N N . LEU B 1 107 ? -5.98 13.461 14.641 1 98.81 107 LEU B N 1
ATOM 2067 C CA . LEU B 1 107 ? -4.773 14.109 15.148 1 98.81 107 LEU B CA 1
ATOM 2068 C C . LEU B 1 107 ? -5.125 15.242 16.109 1 98.81 107 LEU B C 1
ATOM 2070 O O . LEU B 1 107 ? -5.023 16.422 15.75 1 98.81 107 LEU B O 1
ATOM 2074 N N . PRO B 1 108 ? -5.449 14.883 17.297 1 98.25 108 PRO B N 1
ATOM 2075 C CA . PRO B 1 108 ? -5.902 15.898 18.25 1 98.25 108 PRO B CA 1
ATOM 2076 C C . PRO B 1 108 ? -4.793 16.859 18.656 1 98.25 108 PRO B C 1
ATOM 2078 O O . PRO B 1 108 ? -3.609 16.547 18.531 1 98.25 108 PRO B O 1
ATOM 2081 N N . ASP B 1 109 ? -5.227 18 19.234 1 98.06 109 ASP B N 1
ATOM 2082 C CA . ASP B 1 109 ? -4.305 19.062 19.641 1 98.06 109 ASP B CA 1
ATOM 2083 C C . ASP B 1 109 ? -3.258 18.516 20.609 1 98.06 109 ASP B C 1
ATOM 2085 O O . ASP B 1 109 ? -2.08 18.875 20.531 1 98.06 109 ASP B O 1
ATOM 2089 N N . GLY B 1 110 ? -3.678 17.75 21.5 1 97.94 110 GLY B N 1
ATOM 2090 C CA . GLY B 1 110 ? -2.766 17.219 22.5 1 97.94 110 GLY B CA 1
ATOM 2091 C C . GLY B 1 110 ? -1.585 16.469 21.906 1 97.94 110 GLY B C 1
ATOM 2092 O O . GLY B 1 110 ? -0.461 16.578 22.391 1 97.94 110 GLY B O 1
ATOM 2093 N N . GLU B 1 111 ? -1.835 15.742 20.844 1 97.38 111 GLU B N 1
ATOM 2094 C CA . GLU B 1 111 ? -0.783 14.992 20.156 1 97.38 111 GLU B CA 1
ATOM 2095 C C . GLU B 1 111 ? 0.221 15.938 19.5 1 97.38 111 GLU B C 1
ATOM 2097 O O . GLU B 1 111 ? 1.433 15.742 19.609 1 97.38 111 GLU B O 1
ATOM 2102 N N . VAL B 1 112 ? -0.203 16.906 18.859 1 98.12 112 VAL B N 1
ATOM 2103 C CA . VAL B 1 112 ? 0.639 17.875 18.172 1 98.12 112 VAL B CA 1
ATOM 2104 C C . VAL B 1 112 ? 1.453 18.672 19.188 1 98.12 112 VAL B C 1
ATOM 2106 O O . VAL B 1 112 ? 2.652 18.891 19 1 98.12 112 VAL B O 1
ATOM 2109 N N . ASP B 1 113 ? 0.816 19.016 20.266 1 97.62 113 ASP B N 1
ATOM 2110 C CA . ASP B 1 113 ? 1.489 19.734 21.344 1 97.62 113 ASP B CA 1
ATOM 2111 C C . ASP B 1 113 ? 2.611 18.906 21.953 1 97.62 113 ASP B C 1
ATOM 2113 O O . ASP B 1 113 ? 3.697 19.406 22.234 1 97.62 113 ASP B O 1
ATOM 2117 N N . GLU B 1 114 ? 2.293 17.703 22.203 1 98 114 GLU B N 1
ATOM 2118 C CA . GLU B 1 114 ? 3.291 16.797 22.766 1 98 114 GLU B CA 1
ATOM 2119 C C . GLU B 1 114 ? 4.52 16.703 21.875 1 98 114 GLU B C 1
ATOM 2121 O O . GLU B 1 114 ? 5.652 16.75 22.344 1 98 114 GLU B O 1
ATOM 2126 N N . ILE B 1 115 ? 4.289 16.578 20.562 1 98 115 ILE B N 1
ATOM 2127 C CA . ILE B 1 115 ? 5.395 16.484 19.609 1 98 115 ILE B CA 1
ATOM 2128 C C . ILE B 1 115 ? 6.219 17.781 19.656 1 98 115 ILE B C 1
ATOM 2130 O O . ILE B 1 115 ? 7.441 17.734 19.797 1 98 115 ILE B O 1
ATOM 2134 N N . SER B 1 116 ? 5.574 18.891 19.656 1 96.44 116 SER B N 1
ATOM 2135 C CA . SER B 1 116 ? 6.227 20.188 19.625 1 96.44 116 SER B CA 1
ATOM 2136 C C . SER B 1 116 ? 7.016 20.438 20.906 1 96.44 116 SER B C 1
ATOM 2138 O O . SER B 1 116 ? 8.102 21.016 20.875 1 96.44 116 SER B O 1
ATOM 2140 N N . ARG B 1 117 ? 6.562 19.969 21.969 1 96.5 117 ARG B N 1
ATOM 2141 C CA . ARG B 1 117 ? 7.203 20.203 23.266 1 96.5 117 ARG B CA 1
ATOM 2142 C C . ARG B 1 117 ? 8.352 19.234 23.5 1 96.5 117 ARG B C 1
ATOM 2144 O O . ARG B 1 117 ? 9.32 19.562 24.188 1 96.5 117 ARG B O 1
ATOM 2151 N N . SER B 1 118 ? 8.227 18.125 22.969 1 96.88 118 SER B N 1
ATOM 2152 C CA . SER B 1 118 ? 9.18 17.062 23.281 1 96.88 118 SER B CA 1
ATOM 2153 C C . SER B 1 118 ? 10.422 17.172 22.406 1 96.88 118 SER B C 1
ATOM 2155 O O . SER B 1 118 ? 11.492 16.672 22.781 1 96.88 118 SER B O 1
ATOM 2157 N N . LEU B 1 119 ? 10.336 17.797 21.266 1 97.75 119 LEU B N 1
ATOM 2158 C CA . LEU B 1 119 ? 11.438 17.797 20.328 1 97.75 119 LEU B CA 1
ATOM 2159 C C . LEU B 1 119 ? 12.203 19.125 20.375 1 97.75 119 LEU B C 1
ATOM 2161 O O . LEU B 1 119 ? 11.641 20.188 20.109 1 97.75 119 LEU B O 1
ATOM 2165 N N . ALA B 1 120 ? 13.43 19.062 20.75 1 97.56 120 ALA B N 1
ATOM 2166 C CA . ALA B 1 120 ? 14.336 20.188 20.562 1 97.56 120 ALA B CA 1
ATOM 2167 C C . ALA B 1 120 ? 14.805 20.281 19.109 1 97.56 120 ALA B C 1
ATOM 2169 O O . ALA B 1 120 ? 14.664 19.328 18.344 1 97.56 120 ALA B O 1
ATOM 2170 N N . PRO B 1 121 ? 15.297 21.484 18.734 1 97 121 PRO B N 1
ATOM 2171 C CA . PRO B 1 121 ? 15.836 21.578 17.375 1 97 121 PRO B CA 1
ATOM 2172 C C . PRO B 1 121 ? 16.844 20.469 17.047 1 97 121 PRO B C 1
ATOM 2174 O O . PRO B 1 121 ? 17.75 20.219 17.844 1 97 121 PRO B O 1
ATOM 2177 N N . GLY B 1 122 ? 16.609 19.75 15.922 1 97.88 122 GLY B N 1
ATOM 2178 C CA . GLY B 1 122 ? 17.516 18.688 15.492 1 97.88 122 GLY B CA 1
ATOM 2179 C C . GLY B 1 122 ? 17.078 17.312 15.977 1 97.88 122 GLY B C 1
ATOM 2180 O O . GLY B 1 122 ? 17.578 16.297 15.492 1 97.88 122 GLY B O 1
ATOM 2181 N N . GLU B 1 123 ? 16.141 17.281 16.859 1 98.44 123 GLU B N 1
ATOM 2182 C CA . GLU B 1 123 ? 15.688 16.016 17.406 1 98.44 123 GLU B CA 1
ATOM 2183 C C . GLU B 1 123 ? 14.539 15.438 16.594 1 98.44 123 GLU B C 1
ATOM 2185 O O . GLU B 1 123 ? 13.875 16.172 15.852 1 98.44 123 GLU B O 1
ATOM 2190 N N . SER B 1 124 ? 14.422 14.148 16.672 1 98.5 124 SER B N 1
ATOM 2191 C CA . SER B 1 124 ? 13.344 13.461 15.969 1 98.5 124 SER B CA 1
ATOM 2192 C C . SER B 1 124 ? 12.672 12.422 16.859 1 98.5 124 SER B C 1
ATOM 2194 O O . SER B 1 124 ? 13.203 12.062 17.906 1 98.5 124 SER B O 1
ATOM 2196 N N . CYS B 1 125 ? 11.484 12.023 16.484 1 98.44 125 CYS B N 1
ATOM 2197 C CA . CYS B 1 125 ? 10.766 10.922 17.125 1 98.44 125 CYS B CA 1
ATOM 2198 C C . CYS B 1 125 ? 9.914 10.172 16.109 1 98.44 125 CYS B C 1
ATOM 2200 O O . CYS B 1 125 ? 9.711 10.648 14.992 1 98.44 125 CYS B O 1
ATOM 2202 N N . ASP B 1 126 ? 9.492 8.977 16.516 1 98.62 126 ASP B N 1
ATOM 2203 C CA . ASP B 1 126 ? 8.516 8.195 15.766 1 98.62 126 ASP B CA 1
ATOM 2204 C C . ASP B 1 126 ? 7.145 8.242 16.438 1 98.62 126 ASP B C 1
ATOM 2206 O O . ASP B 1 126 ? 7.039 8.078 17.656 1 98.62 126 ASP B O 1
ATOM 2210 N N . ARG B 1 127 ? 6.156 8.508 15.648 1 98.69 127 ARG B N 1
ATOM 2211 C CA . ARG B 1 127 ? 4.773 8.438 16.109 1 98.69 127 ARG B CA 1
ATOM 2212 C C . ARG B 1 127 ? 4.031 7.277 15.453 1 98.69 127 ARG B C 1
ATOM 2214 O O . ARG B 1 127 ? 4.152 7.062 14.242 1 98.69 127 ARG B O 1
ATOM 2221 N N . VAL B 1 128 ? 3.221 6.582 16.25 1 98.88 128 VAL B N 1
ATOM 2222 C CA . VAL B 1 128 ? 2.518 5.398 15.766 1 98.88 128 VAL B CA 1
ATOM 2223 C C . VAL B 1 128 ? 1.01 5.645 15.797 1 98.88 128 VAL B C 1
ATOM 2225 O O . VAL B 1 128 ? 0.471 6.117 16.797 1 98.88 128 VAL B O 1
ATOM 2228 N N . TYR B 1 129 ? 0.326 5.355 14.711 1 98.81 129 TYR B N 1
ATOM 2229 C CA . TYR B 1 129 ? -1.113 5.539 14.578 1 98.81 129 TYR B CA 1
ATOM 2230 C C . TYR B 1 129 ? -1.781 4.27 14.062 1 98.81 129 TYR B C 1
ATOM 2232 O O . TYR B 1 129 ? -1.255 3.602 13.172 1 98.81 129 TYR B O 1
ATOM 2240 N N . ASP B 1 130 ? -2.9 3.986 14.633 1 98.81 130 ASP B N 1
ATOM 2241 C CA . ASP B 1 130 ? -3.727 2.881 14.156 1 98.81 130 ASP B CA 1
ATOM 2242 C C . ASP B 1 130 ? -4.883 3.387 13.297 1 98.81 130 ASP B C 1
ATOM 2244 O O . ASP B 1 130 ? -5.574 4.336 13.672 1 98.81 130 ASP B O 1
ATOM 2248 N N . VAL B 1 131 ? -5.066 2.742 12.156 1 98.88 131 VAL B N 1
ATOM 2249 C CA . VAL B 1 131 ? -6.137 3.1 11.234 1 98.88 131 VAL B CA 1
ATOM 2250 C C . VAL B 1 131 ? -6.859 1.837 10.766 1 98.88 131 VAL B C 1
ATOM 2252 O O . VAL B 1 131 ? -6.227 0.888 10.297 1 98.88 131 VAL B O 1
ATOM 2255 N N . ASP B 1 132 ? -8.164 1.816 10.883 1 98.94 132 ASP B N 1
ATOM 2256 C CA . ASP B 1 132 ? -8.977 0.713 10.375 1 98.94 132 ASP B CA 1
ATOM 2257 C C . ASP B 1 132 ? -9.703 1.109 9.094 1 98.94 132 ASP B C 1
ATOM 2259 O O . ASP B 1 132 ? -10.203 2.229 8.977 1 98.94 132 ASP B O 1
ATOM 2263 N N . LEU B 1 133 ? -9.711 0.249 8.133 1 98.94 133 LEU B N 1
ATOM 2264 C CA . LEU B 1 133 ? -10.648 0.332 7.016 1 98.94 133 LEU B CA 1
ATOM 2265 C C . LEU B 1 133 ? -11.914 -0.469 7.305 1 98.94 133 LEU B C 1
ATOM 2267 O O . LEU B 1 133 ? -11.852 -1.685 7.5 1 98.94 133 LEU B O 1
ATOM 2271 N N . VAL B 1 134 ? -13.023 0.224 7.277 1 98.94 134 VAL B N 1
ATOM 2272 C CA . VAL B 1 134 ? -14.266 -0.405 7.703 1 98.94 134 VAL B CA 1
ATOM 2273 C C . VAL B 1 134 ? -15.336 -0.219 6.625 1 98.94 134 VAL B C 1
ATOM 2275 O O . VAL B 1 134 ? -15.258 0.717 5.824 1 98.94 134 VAL B O 1
ATOM 2278 N N . ASP B 1 135 ? -16.297 -1.126 6.617 1 98.81 135 ASP B N 1
ATOM 2279 C CA . ASP B 1 135 ? -17.453 -0.918 5.746 1 98.81 135 ASP B CA 1
ATOM 2280 C C . ASP B 1 135 ? -18.516 -0.084 6.445 1 98.81 135 ASP B C 1
ATOM 2282 O O . ASP B 1 135 ? -18.297 0.436 7.539 1 98.81 135 ASP B O 1
ATOM 2286 N N . ALA B 1 136 ? -19.672 0.069 5.797 1 98.25 136 ALA B N 1
ATOM 2287 C CA . ALA B 1 136 ? -20.734 0.926 6.301 1 98.25 136 ALA B CA 1
ATOM 2288 C C . ALA B 1 136 ? -21.281 0.405 7.633 1 98.25 136 ALA B C 1
ATOM 2290 O O . ALA B 1 136 ? -21.797 1.177 8.445 1 98.25 136 ALA B O 1
ATOM 2291 N N . ASP B 1 137 ? -21.094 -0.878 7.906 1 98.19 137 ASP B N 1
ATOM 2292 C CA . ASP B 1 137 ? -21.609 -1.5 9.117 1 98.19 137 ASP B CA 1
ATOM 2293 C C . ASP B 1 137 ? -20.578 -1.48 10.234 1 98.19 137 ASP B C 1
ATOM 2295 O O . ASP B 1 137 ? -20.828 -1.956 11.344 1 98.19 137 ASP B O 1
ATOM 2299 N N . GLY B 1 138 ? -19.453 -1.02 9.961 1 98.31 138 GLY B N 1
ATOM 2300 C CA . GLY B 1 138 ? -18.406 -0.926 10.977 1 98.31 138 GLY B CA 1
ATOM 2301 C C . GLY B 1 138 ? -17.516 -2.154 11.047 1 98.31 138 GLY B C 1
ATOM 2302 O O . GLY B 1 138 ? -16.641 -2.244 11.898 1 98.31 138 GLY B O 1
ATOM 2303 N N . THR B 1 139 ? -17.766 -3.092 10.078 1 98.81 139 THR B N 1
ATOM 2304 C CA . THR B 1 139 ? -16.922 -4.273 10.023 1 98.81 139 THR B CA 1
ATOM 2305 C C . THR B 1 139 ? -15.516 -3.906 9.539 1 98.81 139 THR B C 1
ATOM 2307 O O . THR B 1 139 ? -15.359 -3.24 8.516 1 98.81 139 THR B O 1
ATOM 2310 N N . VAL B 1 140 ? -14.477 -4.363 10.312 1 98.94 140 VAL B N 1
ATOM 2311 C CA . VAL B 1 140 ? -13.094 -4.074 9.961 1 98.94 140 VAL B CA 1
ATOM 2312 C C . VAL B 1 140 ? -12.609 -5.055 8.891 1 98.94 140 VAL B C 1
ATOM 2314 O O . VAL B 1 140 ? -12.672 -6.27 9.086 1 98.94 140 VAL B O 1
ATOM 2317 N N . HIS B 1 141 ? -12.125 -4.52 7.781 1 98.94 141 HIS B N 1
ATOM 2318 C CA . HIS B 1 141 ? -11.617 -5.355 6.699 1 98.94 141 HIS B CA 1
ATOM 2319 C C . HIS B 1 141 ? -10.086 -5.336 6.66 1 98.94 141 HIS B C 1
ATOM 2321 O O . HIS B 1 141 ? -9.461 -6.293 6.188 1 98.94 141 HIS B O 1
ATOM 2327 N N . ALA B 1 142 ? -9.484 -4.305 7.141 1 98.94 142 ALA B N 1
ATOM 2328 C CA . ALA B 1 142 ? -8.039 -4.191 7.273 1 98.94 142 ALA B CA 1
ATOM 2329 C C . ALA B 1 142 ? -7.664 -3.27 8.43 1 98.94 142 ALA B C 1
ATOM 2331 O O . ALA B 1 142 ? -8.375 -2.301 8.711 1 98.94 142 ALA B O 1
ATOM 2332 N N . GLU B 1 143 ? -6.613 -3.637 9.047 1 98.94 143 GLU B N 1
ATOM 2333 C CA . GLU B 1 143 ? -6.004 -2.824 10.094 1 98.94 143 GLU B CA 1
ATOM 2334 C C . GLU B 1 143 ? -4.602 -2.375 9.695 1 98.94 143 GLU B C 1
ATOM 2336 O O . GLU B 1 143 ? -3.775 -3.191 9.281 1 98.94 143 GLU B O 1
ATOM 2341 N N . ILE B 1 144 ? -4.371 -1.09 9.836 1 98.94 144 ILE B N 1
ATOM 2342 C CA . ILE B 1 144 ? -3.068 -0.548 9.453 1 98.94 144 ILE B CA 1
ATOM 2343 C C . ILE B 1 144 ? -2.449 0.184 10.641 1 98.94 144 ILE B C 1
ATOM 2345 O O . ILE B 1 144 ? -3.129 0.946 11.336 1 98.94 144 ILE B O 1
ATOM 2349 N N . GLU B 1 145 ? -1.259 -0.155 10.945 1 98.94 145 GLU B N 1
ATOM 2350 C CA . GLU B 1 145 ? -0.432 0.628 11.859 1 98.94 145 GLU B CA 1
ATOM 2351 C C . GLU B 1 145 ? 0.606 1.447 11.094 1 98.94 145 GLU B C 1
ATOM 2353 O O . GLU B 1 145 ? 1.424 0.893 10.359 1 98.94 145 GLU B O 1
ATOM 2358 N N . LYS B 1 146 ? 0.539 2.725 11.289 1 98.88 146 LYS B N 1
ATOM 2359 C CA . LYS B 1 146 ? 1.459 3.646 10.625 1 98.88 146 LYS B CA 1
ATOM 2360 C C . LYS B 1 146 ? 2.516 4.16 11.602 1 98.88 146 LYS B C 1
ATOM 2362 O O . LYS B 1 146 ? 2.193 4.547 12.727 1 98.88 146 LYS B O 1
ATOM 2367 N N . THR B 1 147 ? 3.719 4.086 11.219 1 98.94 147 THR B N 1
ATOM 2368 C CA . THR B 1 147 ? 4.797 4.773 11.922 1 98.94 147 THR B CA 1
ATOM 2369 C C . THR B 1 147 ? 5.305 5.961 11.109 1 98.94 147 THR B C 1
ATOM 2371 O O . THR B 1 147 ? 5.777 5.793 9.984 1 98.94 147 THR B O 1
ATOM 2374 N N . VAL B 1 148 ? 5.215 7.121 11.695 1 98.88 148 VAL B N 1
ATOM 2375 C CA . VAL B 1 148 ? 5.594 8.359 11.031 1 98.88 148 VAL B CA 1
ATOM 2376 C C . VAL B 1 148 ? 6.785 8.992 11.742 1 98.88 148 VAL B C 1
ATOM 2378 O O . VAL B 1 148 ? 6.785 9.117 12.969 1 98.88 148 VAL B O 1
ATOM 2381 N N . TYR B 1 149 ? 7.762 9.344 10.938 1 98.75 149 TYR B N 1
ATOM 2382 C CA . TYR B 1 149 ? 8.953 10.039 11.414 1 98.75 149 TYR B CA 1
ATOM 2383 C C . TYR B 1 149 ? 8.727 11.547 11.453 1 98.75 149 TYR B C 1
ATOM 2385 O O . TYR B 1 149 ? 8.297 12.141 10.461 1 98.75 149 TYR B O 1
ATOM 2393 N N . VAL B 1 150 ? 9.023 12.148 12.578 1 98.81 150 VAL B N 1
ATOM 2394 C CA . VAL B 1 150 ? 8.898 13.594 12.734 1 98.81 150 VAL B CA 1
ATOM 2395 C C . VAL B 1 150 ? 10.203 14.164 13.273 1 98.81 150 VAL B C 1
ATOM 2397 O O . VAL B 1 150 ? 10.719 13.703 14.297 1 98.81 150 VAL B O 1
ATOM 2400 N N . ARG B 1 151 ? 10.656 15.148 12.586 1 98.62 151 ARG B N 1
ATOM 2401 C CA . ARG B 1 151 ? 11.875 15.828 13.031 1 98.62 151 ARG B CA 1
ATOM 2402 C C . ARG B 1 151 ? 11.648 17.344 13.125 1 98.62 151 ARG B C 1
ATOM 2404 O O . ARG B 1 151 ? 11.047 17.938 12.234 1 98.62 151 ARG B O 1
ATOM 2411 N N . ARG B 1 152 ? 12.078 17.938 14.234 1 98.44 152 ARG B N 1
ATOM 2412 C CA . ARG B 1 152 ? 12.172 19.391 14.297 1 98.44 152 ARG B CA 1
ATOM 2413 C C . ARG B 1 152 ? 13.461 19.891 13.648 1 98.44 152 ARG B C 1
ATOM 2415 O O . ARG B 1 152 ? 14.562 19.531 14.078 1 98.44 152 ARG B O 1
ATOM 2422 N N . ASP B 1 153 ? 13.258 20.734 12.719 1 97.06 153 ASP B N 1
ATOM 2423 C CA . ASP B 1 153 ? 14.414 21.188 11.945 1 97.06 153 ASP B CA 1
ATOM 2424 C C . ASP B 1 153 ? 15.312 22.094 12.781 1 97.06 153 ASP B C 1
ATOM 2426 O O . ASP B 1 153 ? 14.867 22.703 13.75 1 97.06 153 ASP B O 1
ATOM 2430 N N . GLU B 1 154 ? 16.656 22.188 12.477 1 90.94 154 GLU B N 1
ATOM 2431 C CA . GLU B 1 154 ? 17.609 23.031 13.188 1 90.94 154 GLU B CA 1
ATOM 2432 C C . GLU B 1 154 ? 17.406 24.5 12.836 1 90.94 154 GLU B C 1
ATOM 2434 O O . GLU B 1 154 ? 16.969 24.828 11.734 1 90.94 154 GLU B O 1
#

Radius of gyration: 20.39 Å; Cα contacts (8 Å, |Δi|>4): 695; chains: 2; bounding box: 46×64×56 Å

Organism: NCBI:txid2743089

Secondary structure (DSSP, 8-state):
----HHHHHHHHHHHHHHHSHHHHTTT-EEEEE-TTSSEEEEEE--STTTB-TTSSB-HHHHHHHHTTHHHHHHHHHH-TTEEEEEEEEEEEE-S---S-EEEEEE--HHHHHHHHHHPPTT-EEEEEEEEEEE-TT--EEEEEEEEEEEEE--/----HHHHHHHHHHHHHHHSHHHHTTT-EEEEE-TTSSEEEEEE--STTTB-TTSSB-HHHHHHHHTTHHHHHHHHHH-TTEEEEEEEEEEEE-S---S-EEEEEE--HHHHHHHHHHPPTT-EEEEEEEEEEE-TT--EEEEEEEEEEEEE--

Foldseek 3Di:
DDDDPLRVVQVVVQVCQCVVPQLVLLQKGWPDADSLLQKTKMKHFQDPSQQDPVGFGNVSSVCSNVPCNVQVSLPSNLDDQKDKDWDDKDKDFDATHNGMKMKMDGHDPVNSVCLVVVADAFDKDKDKDKMFIADPVRHGGMIMITIMIMHGHD/DDDDPLVVVQVVVQVCQCVVPQLVLLQKGWPDADSLLQKTKMKHFQDPSQQDPVGFGNVSSVCSNVPCNVQVSLPSNLDDQKDKDWDDKDKDFDATHNGMKMKMDGHDPVNSVCLVVVADAFDKDKDKDKMFIADPVRHGGMIMITIMIMHGHD

Nearest PDB structures (foldseek):
  1sh8-assembly1_B  TM=8.434E-01  e=1.079E-09  Pseudomonas aeruginosa
  3lz7-assembly1_A  TM=7.705E-01  e=6.966E-09  Haemophilus influenzae
  1yoc-assembly1_B  TM=7.577E-01  e=1.012E-08  Pseudomonas aeruginosa PAO1
  1vi8-assembly1_B  TM=7.270E-01  e=4.228E-08  Escherichia coli
  1sbk-assembly1_A  TM=7.182E-01  e=5.421E-08  Escherichia coli